Protein AF-A0A6M0ARD8-F1 (afdb_monomer_lite)

Sequence (332 aa):
MANLIFFLVYAFPGFVLSANLENARHELNWGNTLYTDNPQTVIAIFVGYILIVIGFYSKSAEKFGKTITIKSYSDNVVIVFAILLLLFSCLSIQIYGSQYGGVMVALAKSHLIRSTTVESGNLVFFKNFMFFSFFASYLLAALVFFSNLKKGKFILFSLFLLSVVASWISATLTAGRIPFVRYIIGFYLVYVLKTGKFSFTFTLTFVSSAALFLIHGKTLFFSLSALPDGYVAVVERFRQSLDSGSNESFSIIELVENFVFPVHSLDAAFNNHYPMRLFLDIYYGVLSLIPERLTNMEFPETLSFENTANIIGSNEFAIPPGILAFGIYSMS

Radius of gyration: 21.87 Å; chains: 1; bounding box: 50×48×61 Å

Secondary structure (DSSP, 8-state):
-HHHHHIIIIIHHHHHHHH-TTTS-EEETTTEEEPTT-HHHHHHHHHHHHHHHHHHT-HHHHHHHHH---PPPPHHHHHHHHHHHHHHHHHHHHHHHHTTTSHHHHHHTHHHHHTT-S---TTGGGGGGGGHHHHHHHHHHHHHHH----TTHHHHHHHHHHHHHHHHHHHHHTT-HHHHHHHHHHHHHHHHHHH----HHHHHHHHHHHHHHHHHHHHHHHHGGGGGG-HHHHHHHHHHHHHTTTTS---HHHHHHTT-HHHHHHHHHHHS-----TTHHHHHHHHTTS-HHHHT-PPPPPHHHHHHHHHHS--SS----HHHHHHHHHH-

Structure (mmCIF, N/CA/C/O backbone):
data_AF-A0A6M0ARD8-F1
#
_entry.id   AF-A0A6M0ARD8-F1
#
loop_
_atom_site.group_PDB
_atom_site.id
_atom_site.type_symbol
_atom_site.label_atom_id
_atom_site.label_alt_id
_atom_site.label_comp_id
_atom_site.label_asym_id
_atom_site.label_entity_id
_atom_site.label_seq_id
_atom_site.pdbx_PDB_ins_code
_atom_site.Cartn_x
_atom_site.Cartn_y
_atom_site.Cartn_z
_atom_site.occupancy
_atom_site.B_iso_or_equiv
_atom_site.auth_seq_id
_atom_site.auth_comp_id
_atom_site.auth_asym_id
_atom_site.auth_atom_id
_atom_site.pdbx_PDB_model_num
ATOM 1 N N . MET A 1 1 ? -19.601 -2.634 -3.309 1.00 58.31 1 MET A N 1
ATOM 2 C CA . MET A 1 1 ? -18.199 -2.154 -3.341 1.00 58.31 1 MET A CA 1
ATOM 3 C C . MET A 1 1 ? -17.335 -2.964 -4.306 1.00 58.31 1 MET A C 1
ATOM 5 O O . MET A 1 1 ? -16.685 -2.346 -5.133 1.00 58.31 1 MET A O 1
ATOM 9 N N . ALA A 1 2 ? -17.384 -4.305 -4.282 1.00 66.69 2 ALA A N 1
ATOM 10 C CA . ALA A 1 2 ? -16.636 -5.164 -5.215 1.00 66.69 2 ALA A CA 1
ATOM 11 C C . ALA A 1 2 ? -16.866 -4.826 -6.705 1.00 66.69 2 ALA A C 1
ATOM 13 O O . ALA A 1 2 ? -15.902 -4.628 -7.433 1.00 66.69 2 ALA A O 1
ATOM 14 N N . ASN A 1 3 ? -18.123 -4.646 -7.131 1.00 71.81 3 ASN A N 1
ATOM 15 C CA . ASN A 1 3 ? -18.455 -4.303 -8.525 1.00 71.81 3 ASN A CA 1
ATOM 16 C C . ASN A 1 3 ? -17.848 -2.960 -8.973 1.00 71.81 3 ASN A C 1
ATOM 18 O O . ASN A 1 3 ? -17.380 -2.840 -10.099 1.00 71.81 3 ASN A O 1
ATOM 22 N N . LEU A 1 4 ? -17.831 -1.961 -8.080 1.00 68.69 4 LEU A N 1
ATOM 23 C CA . LEU A 1 4 ? -17.249 -0.641 -8.348 1.00 68.69 4 LEU A CA 1
ATOM 24 C C . LEU A 1 4 ? -15.721 -0.728 -8.454 1.00 68.69 4 LEU A C 1
ATOM 26 O O . LEU A 1 4 ? -15.137 -0.138 -9.352 1.00 68.69 4 LEU A O 1
ATOM 30 N N . ILE A 1 5 ? -15.082 -1.495 -7.564 1.00 74.06 5 ILE A N 1
ATOM 31 C CA . ILE A 1 5 ? -13.633 -1.724 -7.607 1.00 74.06 5 ILE A CA 1
ATOM 32 C C . ILE A 1 5 ? -13.256 -2.436 -8.905 1.00 74.06 5 ILE A C 1
ATOM 34 O O . ILE A 1 5 ? -12.331 -2.002 -9.577 1.00 74.06 5 ILE A O 1
ATOM 38 N N . PHE A 1 6 ? -13.983 -3.485 -9.294 1.00 80.56 6 PHE A N 1
ATOM 39 C CA . PHE A 1 6 ? -13.699 -4.185 -10.544 1.00 80.56 6 PHE A CA 1
ATOM 40 C C . PHE A 1 6 ? -13.841 -3.265 -11.760 1.00 80.56 6 PHE A C 1
ATOM 42 O O . PHE A 1 6 ? -12.961 -3.244 -12.617 1.00 80.56 6 PHE A O 1
ATOM 49 N N . PHE A 1 7 ? -14.912 -2.467 -11.808 1.00 78.69 7 PHE A N 1
ATOM 50 C CA . PHE A 1 7 ? -15.103 -1.488 -12.874 1.00 78.69 7 PHE A CA 1
ATOM 51 C C . PHE A 1 7 ? -13.933 -0.499 -12.944 1.00 78.69 7 PHE A C 1
ATOM 53 O O . PHE A 1 7 ? -13.362 -0.315 -14.012 1.00 78.69 7 PHE A O 1
ATOM 60 N N . LEU A 1 8 ? -13.529 0.081 -11.811 1.00 74.19 8 LEU A N 1
ATOM 61 C CA . LEU A 1 8 ? -12.432 1.053 -11.752 1.00 74.19 8 LEU A CA 1
ATOM 62 C C . LEU A 1 8 ? -11.058 0.457 -12.089 1.00 74.19 8 LEU A C 1
ATOM 64 O O . LEU A 1 8 ? -10.189 1.187 -12.550 1.00 74.19 8 LEU A O 1
ATOM 68 N N . VAL A 1 9 ? -10.849 -0.837 -11.837 1.00 77.81 9 VAL A N 1
ATOM 69 C CA . VAL A 1 9 ? -9.551 -1.509 -12.022 1.00 77.81 9 VAL A CA 1
ATOM 70 C C . VAL A 1 9 ? -9.396 -2.113 -13.419 1.00 77.81 9 VAL A C 1
ATOM 72 O O . VAL A 1 9 ? -8.282 -2.154 -13.926 1.00 77.81 9 VAL A O 1
ATOM 75 N N . TYR A 1 10 ? -10.481 -2.582 -14.041 1.00 79.38 10 TYR A N 1
ATOM 76 C CA . TYR A 1 10 ? -10.416 -3.282 -15.331 1.00 79.38 10 TYR A CA 1
ATOM 77 C C . TYR A 1 10 ? -11.192 -2.566 -16.436 1.00 79.38 10 TYR A C 1
ATOM 79 O O . TYR A 1 10 ? -10.625 -2.230 -17.470 1.00 79.38 10 TYR A O 1
ATOM 87 N N . ALA A 1 11 ? -12.485 -2.307 -16.225 1.00 78.81 11 ALA A N 1
ATOM 88 C CA . ALA A 1 11 ? -13.354 -1.802 -17.288 1.00 78.81 11 ALA A CA 1
ATOM 89 C C . ALA A 1 11 ? -13.076 -0.333 -17.643 1.00 78.81 11 ALA A C 1
ATOM 91 O O . ALA A 1 11 ? -13.030 0.016 -18.817 1.00 78.81 11 ALA A O 1
ATOM 92 N N . PHE A 1 12 ? -12.873 0.526 -16.642 1.00 78.19 12 PHE A N 1
ATOM 93 C CA . PHE A 1 12 ? -12.616 1.949 -16.850 1.00 78.19 12 PHE A CA 1
ATOM 94 C C . PHE A 1 12 ? -11.248 2.210 -17.503 1.00 78.19 12 PHE A C 1
ATOM 96 O O . PHE A 1 12 ? -11.231 2.907 -18.516 1.00 78.19 12 PHE A O 1
ATOM 103 N N . PRO A 1 13 ? -10.126 1.620 -17.034 1.00 74.75 13 PRO A N 1
ATOM 104 C CA . PRO A 1 13 ? -8.844 1.763 -17.720 1.00 74.75 13 PRO A CA 1
ATOM 105 C C . PRO A 1 13 ? -8.887 1.193 -19.140 1.00 74.75 13 PRO A C 1
ATOM 107 O O . PRO A 1 13 ? -8.431 1.860 -20.060 1.00 74.75 13 PRO A O 1
ATOM 110 N N . GLY A 1 14 ? -9.507 0.021 -19.344 1.00 71.62 14 GLY A N 1
ATOM 111 C CA . GLY A 1 14 ? -9.672 -0.563 -20.680 1.00 71.62 14 GLY A CA 1
ATOM 112 C C . GLY A 1 14 ? -10.464 0.338 -21.633 1.00 71.62 14 GLY A C 1
ATOM 113 O O . GLY A 1 14 ? -10.050 0.547 -22.768 1.00 71.62 14 GLY A O 1
ATOM 114 N N . PHE A 1 15 ? -11.556 0.950 -21.157 1.00 74.31 15 PHE A N 1
ATOM 115 C CA . PHE A 1 15 ? -12.327 1.909 -21.950 1.00 74.31 15 PHE A CA 1
ATOM 116 C C . PHE A 1 15 ? -11.497 3.141 -22.330 1.00 74.31 15 PHE A C 1
ATOM 118 O O . PHE A 1 15 ? -11.476 3.518 -23.498 1.00 74.31 15 PHE A O 1
ATOM 125 N N . VAL A 1 16 ? -10.789 3.750 -21.372 1.00 70.44 16 VAL A N 1
ATOM 126 C CA . VAL A 1 16 ? -9.972 4.950 -21.626 1.00 70.44 16 VAL A CA 1
ATOM 127 C C . VAL A 1 16 ? -8.836 4.665 -22.610 1.00 70.44 16 VAL A C 1
ATOM 129 O O . VAL A 1 16 ? -8.586 5.488 -23.487 1.00 70.44 16 VAL A O 1
ATOM 132 N N . LEU A 1 17 ? -8.203 3.494 -22.505 1.00 65.31 17 LEU A N 1
ATOM 133 C CA . LEU A 1 17 ? -7.173 3.037 -23.438 1.00 65.31 17 LEU A CA 1
ATOM 134 C C . LEU A 1 17 ? -7.726 2.871 -24.861 1.00 65.31 17 LEU A C 1
ATOM 136 O O . LEU A 1 17 ? -7.158 3.416 -25.801 1.00 65.31 17 LEU A O 1
ATOM 140 N N . SER A 1 18 ? -8.878 2.208 -25.010 1.00 66.31 18 SER A N 1
ATOM 141 C CA . SER A 1 18 ? -9.520 1.997 -26.320 1.00 66.31 18 SER A CA 1
ATOM 142 C C . SER A 1 18 ? -10.089 3.279 -26.949 1.00 66.31 18 SER A C 1
ATOM 144 O O . SER A 1 18 ? -10.158 3.409 -28.169 1.00 66.31 18 SER A O 1
ATOM 146 N N . ALA A 1 19 ? -10.505 4.249 -26.126 1.00 64.44 19 ALA A N 1
ATOM 147 C CA . ALA A 1 19 ? -11.068 5.516 -26.590 1.00 64.44 19 ALA A CA 1
ATOM 148 C C . ALA A 1 19 ? -9.994 6.489 -27.107 1.00 64.44 19 ALA A C 1
ATOM 150 O O . ALA A 1 19 ? -10.320 7.420 -27.846 1.00 64.44 19 ALA A O 1
ATOM 151 N N . ASN A 1 20 ? -8.728 6.285 -26.735 1.00 60.53 20 ASN A N 1
ATOM 152 C CA . ASN A 1 20 ? -7.609 7.104 -27.177 1.00 60.53 20 ASN A CA 1
ATOM 153 C C . ASN A 1 20 ? -6.803 6.376 -28.268 1.00 60.53 20 ASN A C 1
ATOM 155 O O . ASN A 1 20 ? -5.765 5.777 -28.002 1.00 60.53 20 ASN A O 1
ATOM 159 N N . LEU A 1 21 ? -7.290 6.442 -29.512 1.00 48.44 21 LEU A N 1
ATOM 160 C CA . LEU A 1 21 ? -6.699 5.782 -30.689 1.00 48.44 21 LEU A CA 1
ATOM 161 C C . LEU A 1 21 ? -5.232 6.172 -30.972 1.00 48.44 21 LEU A C 1
ATOM 163 O O . LEU A 1 21 ? -4.516 5.391 -31.595 1.00 48.44 21 LEU A O 1
ATOM 167 N N . GLU A 1 22 ? -4.767 7.342 -30.515 1.00 47.41 22 GLU A N 1
ATOM 168 C CA . GLU A 1 22 ? -3.364 7.771 -30.654 1.00 47.41 22 GLU A CA 1
ATOM 169 C C . GLU A 1 22 ? -2.458 7.221 -29.531 1.00 47.41 22 GLU A C 1
ATOM 171 O O . GLU A 1 22 ? -1.292 6.928 -29.796 1.00 47.41 22 GLU A O 1
ATOM 176 N N . ASN A 1 23 ? -3.000 6.963 -28.328 1.00 44.66 23 ASN A N 1
ATOM 177 C CA . ASN A 1 23 ? -2.268 6.406 -27.172 1.00 44.66 23 ASN A CA 1
ATOM 178 C C . ASN A 1 23 ? -2.533 4.913 -26.906 1.00 44.66 23 ASN A C 1
ATOM 180 O O . ASN A 1 23 ? -1.968 4.353 -25.970 1.00 44.66 23 ASN A O 1
ATOM 184 N N . ALA A 1 24 ? -3.323 4.225 -27.741 1.00 39.91 24 ALA A N 1
ATOM 185 C CA . ALA A 1 24 ? -3.416 2.757 -27.729 1.00 39.91 24 ALA A CA 1
ATOM 186 C C . ALA A 1 24 ? -2.036 2.083 -27.923 1.00 39.91 24 ALA A C 1
ATOM 188 O O . ALA A 1 24 ? -1.853 0.904 -27.618 1.00 39.91 24 ALA A O 1
ATOM 189 N N . ARG A 1 25 ? -1.051 2.860 -28.400 1.00 42.72 25 ARG A N 1
ATOM 190 C CA . ARG A 1 25 ? 0.383 2.570 -28.387 1.00 42.72 25 ARG A CA 1
ATOM 191 C C . ARG A 1 25 ? 1.003 3.061 -27.080 1.00 42.72 25 ARG A C 1
ATOM 193 O O . ARG A 1 25 ? 1.532 4.166 -27.013 1.00 42.72 25 ARG A O 1
ATOM 200 N N . HIS A 1 26 ? 0.996 2.224 -26.052 1.00 48.12 26 HIS A N 1
ATOM 201 C CA . HIS A 1 26 ? 1.914 2.437 -24.941 1.00 48.12 26 HIS A CA 1
ATOM 202 C C . HIS A 1 26 ? 3.263 1.821 -25.300 1.00 48.12 26 HIS A C 1
ATOM 204 O O . HIS A 1 26 ? 3.432 0.607 -25.211 1.00 48.12 26 HIS A O 1
ATOM 210 N N . GLU A 1 27 ? 4.219 2.660 -25.704 1.00 39.75 27 GLU A N 1
ATOM 211 C CA . GLU A 1 27 ? 5.628 2.338 -25.494 1.00 39.75 27 GLU A CA 1
ATOM 212 C C . GLU A 1 27 ? 5.862 2.386 -23.986 1.00 39.75 27 GLU A C 1
ATOM 214 O O . GLU A 1 27 ? 6.040 3.442 -23.377 1.00 39.75 27 GLU A O 1
ATOM 219 N N . LEU A 1 28 ? 5.804 1.220 -23.353 1.00 49.81 28 LEU A N 1
ATOM 220 C CA . LEU A 1 28 ? 6.418 1.077 -22.044 1.00 49.81 28 LEU A CA 1
ATOM 221 C C . LEU A 1 28 ? 7.921 1.327 -22.228 1.00 49.81 28 LEU A C 1
ATOM 223 O O . LEU A 1 28 ? 8.470 1.023 -23.292 1.00 49.81 28 LEU A O 1
ATOM 227 N N . ASN A 1 29 ? 8.584 1.910 -21.219 1.00 41.34 29 ASN A N 1
ATOM 228 C CA . ASN A 1 29 ? 10.043 2.075 -21.234 1.00 41.34 29 ASN A CA 1
ATOM 229 C C . ASN A 1 29 ? 10.689 0.799 -21.807 1.00 41.34 29 ASN A C 1
ATOM 231 O O . ASN A 1 29 ? 10.376 -0.288 -21.329 1.00 41.34 29 ASN A O 1
ATOM 235 N N . TRP A 1 30 ? 11.545 0.962 -22.824 1.00 44.66 30 TRP A N 1
ATOM 236 C CA . TRP A 1 30 ? 12.192 -0.100 -23.620 1.00 44.66 30 TRP A CA 1
ATOM 237 C C . TRP A 1 30 ? 11.416 -0.718 -24.803 1.00 44.66 30 TRP A C 1
ATOM 239 O O . TRP A 1 30 ? 11.785 -1.791 -25.269 1.00 44.66 30 TRP A O 1
ATOM 249 N N . GLY A 1 31 ? 10.434 -0.025 -25.387 1.00 39.84 31 GLY A N 1
ATOM 250 C CA . GLY A 1 31 ? 9.997 -0.302 -26.771 1.00 39.84 31 GLY A CA 1
ATOM 251 C C . GLY A 1 31 ? 9.055 -1.498 -26.959 1.00 39.84 31 GLY A C 1
ATOM 252 O O . GLY A 1 31 ? 8.798 -1.897 -28.095 1.00 39.84 31 GLY A O 1
ATOM 253 N N . ASN A 1 32 ? 8.499 -2.047 -25.876 1.00 43.81 32 ASN A N 1
ATOM 254 C CA . ASN A 1 32 ? 7.414 -3.024 -25.959 1.00 43.81 32 ASN A CA 1
ATOM 255 C C . ASN A 1 32 ? 6.073 -2.301 -26.135 1.00 43.81 32 ASN A C 1
ATOM 257 O O . ASN A 1 32 ? 5.713 -1.442 -25.329 1.00 43.81 32 ASN A O 1
ATOM 261 N N . THR A 1 33 ? 5.336 -2.672 -27.185 1.00 48.66 33 THR A N 1
ATOM 262 C CA . THR A 1 33 ? 3.981 -2.179 -27.465 1.00 48.66 33 THR A CA 1
ATOM 263 C C . THR A 1 33 ? 2.966 -3.249 -27.069 1.00 48.66 33 THR A C 1
ATOM 265 O O . THR A 1 33 ? 2.982 -4.354 -27.607 1.00 48.66 33 THR A O 1
ATOM 268 N N . LEU A 1 34 ? 2.095 -2.946 -26.102 1.00 53.47 34 LEU A N 1
ATOM 269 C CA . LEU A 1 34 ? 1.004 -3.841 -25.693 1.00 53.47 34 LEU A CA 1
ATOM 270 C C . LEU A 1 34 ? -0.322 -3.335 -26.257 1.00 53.47 34 LEU A C 1
ATOM 272 O O . LEU A 1 34 ? -0.713 -2.195 -26.004 1.00 53.47 34 LEU A O 1
ATOM 276 N N . TYR A 1 35 ? -1.019 -4.196 -26.998 1.00 52.12 35 TYR A N 1
ATOM 277 C CA . TYR A 1 35 ? -2.295 -3.873 -27.627 1.00 52.12 35 TYR A CA 1
ATOM 278 C C . TYR A 1 35 ? -3.440 -4.178 -26.662 1.00 52.12 35 TYR A C 1
ATOM 280 O O . TYR A 1 35 ? -3.697 -5.321 -26.305 1.00 52.12 35 TYR A O 1
ATOM 288 N N . THR A 1 36 ? -4.172 -3.146 -26.254 1.00 58.44 36 THR A N 1
ATOM 289 C CA . THR A 1 36 ? -5.315 -3.293 -25.333 1.00 58.44 36 THR A CA 1
ATOM 290 C C . THR A 1 36 ? -6.608 -3.732 -26.036 1.00 58.44 36 THR A C 1
ATOM 292 O O . THR A 1 36 ? -7.597 -4.034 -25.369 1.00 58.44 36 THR A O 1
ATOM 295 N N . ASP A 1 37 ? -6.571 -3.869 -27.366 1.00 62.47 37 ASP A N 1
ATOM 296 C CA . ASP A 1 37 ? -7.712 -4.217 -28.223 1.00 62.47 37 ASP A CA 1
ATOM 297 C C . ASP A 1 37 ? -7.878 -5.729 -28.468 1.00 62.47 37 ASP A C 1
ATOM 299 O O . ASP A 1 37 ? -8.696 -6.143 -29.293 1.00 62.47 37 ASP A O 1
ATOM 303 N N . ASN A 1 38 ? -7.118 -6.584 -27.775 1.00 74.50 38 ASN A N 1
ATOM 304 C CA . ASN A 1 38 ? -7.254 -8.031 -27.917 1.00 74.50 38 ASN A CA 1
ATOM 305 C C . ASN A 1 38 ? -8.670 -8.489 -27.492 1.00 74.50 38 ASN A C 1
ATOM 307 O O . ASN A 1 38 ? -9.057 -8.301 -26.330 1.00 74.50 38 ASN A O 1
ATOM 311 N N . PRO A 1 39 ? -9.448 -9.143 -28.382 1.00 80.75 39 PRO A N 1
ATOM 312 C CA . PRO A 1 39 ? -10.785 -9.630 -28.052 1.00 80.75 39 PRO A CA 1
ATOM 313 C C . PRO A 1 39 ? -10.809 -10.556 -26.831 1.00 80.75 39 PRO A C 1
ATOM 315 O O . PRO A 1 39 ? -11.774 -10.533 -26.067 1.00 80.75 39 PRO A O 1
ATOM 318 N N . GLN A 1 40 ? -9.748 -11.341 -26.610 1.00 84.94 40 GLN A N 1
ATOM 319 C CA . GLN A 1 40 ? -9.641 -12.236 -25.453 1.00 84.94 40 GLN A CA 1
ATOM 320 C C . GLN A 1 40 ? -9.602 -11.448 -24.138 1.00 84.94 40 GLN A C 1
ATOM 322 O O . GLN A 1 40 ? -10.333 -11.777 -23.202 1.00 84.94 40 GLN A O 1
ATOM 327 N N . THR A 1 41 ? -8.832 -10.360 -24.098 1.00 83.75 41 THR A N 1
ATOM 328 C CA . THR A 1 41 ? -8.721 -9.450 -22.950 1.00 83.75 41 THR A CA 1
ATOM 329 C C . THR A 1 41 ? -10.072 -8.805 -22.629 1.00 83.75 41 THR A C 1
ATOM 331 O O . THR A 1 41 ? -10.518 -8.837 -21.479 1.00 83.75 41 THR A O 1
ATOM 334 N N . VAL A 1 42 ? -10.786 -8.299 -23.641 1.00 82.69 42 VAL A N 1
ATOM 335 C CA . VAL A 1 42 ? -12.119 -7.687 -23.466 1.00 82.69 42 VAL A CA 1
ATOM 336 C C . VAL A 1 42 ? -13.143 -8.704 -22.954 1.00 82.69 42 VAL A C 1
ATOM 338 O O . VAL A 1 42 ? -13.867 -8.431 -21.989 1.00 82.69 42 VAL A O 1
ATOM 341 N N . ILE A 1 43 ? -13.184 -9.896 -23.558 1.00 87.56 43 ILE A N 1
ATOM 342 C CA . ILE A 1 43 ? -14.085 -10.979 -23.141 1.00 87.56 43 ILE A CA 1
ATOM 343 C C . ILE A 1 43 ? -13.780 -11.397 -21.700 1.00 87.56 43 ILE A C 1
ATOM 345 O O . ILE A 1 43 ? -14.707 -11.548 -20.904 1.00 87.56 43 ILE A O 1
ATOM 349 N N . ALA A 1 44 ? -12.507 -11.534 -21.330 1.00 88.44 44 ALA A N 1
ATOM 350 C CA . ALA A 1 44 ? -12.107 -11.909 -19.979 1.00 88.44 44 ALA A CA 1
ATOM 351 C C . ALA A 1 44 ? -12.515 -10.862 -18.931 1.00 88.44 44 ALA A C 1
ATOM 353 O O . ALA A 1 44 ? -13.015 -11.233 -17.866 1.00 88.44 44 ALA A O 1
ATOM 354 N N . ILE A 1 45 ? -12.383 -9.564 -19.232 1.00 87.81 45 ILE A N 1
ATOM 355 C CA . ILE A 1 45 ? -12.871 -8.487 -18.352 1.00 87.81 45 ILE A CA 1
ATOM 356 C C . ILE A 1 45 ? -14.394 -8.579 -18.187 1.00 87.81 45 ILE A C 1
ATOM 358 O O . ILE A 1 45 ? -14.902 -8.507 -17.064 1.00 87.81 45 ILE A O 1
ATOM 362 N N . PHE A 1 46 ? -15.130 -8.776 -19.282 1.00 86.75 46 PHE A N 1
ATOM 363 C CA . PHE A 1 46 ? -16.591 -8.862 -19.255 1.00 86.75 46 PHE A CA 1
ATOM 364 C C . PHE A 1 46 ? -17.095 -10.095 -18.489 1.00 86.75 46 PHE A C 1
ATOM 366 O O . PHE A 1 46 ? -17.925 -9.978 -17.584 1.00 86.75 46 PHE A O 1
ATOM 373 N N . VAL A 1 47 ? -16.559 -11.277 -18.799 1.00 89.56 47 VAL A N 1
ATOM 374 C CA . VAL A 1 47 ? -16.891 -12.529 -18.105 1.00 89.56 47 VAL A CA 1
ATOM 375 C C . VAL A 1 47 ? -16.489 -12.440 -16.633 1.00 89.56 47 VAL A C 1
ATOM 377 O O . VAL A 1 47 ? -17.282 -12.798 -15.762 1.00 89.56 47 VAL A O 1
ATOM 380 N N . GLY A 1 48 ? -15.309 -11.893 -16.333 1.00 87.94 48 GLY A N 1
ATOM 381 C CA . GLY A 1 48 ? -14.841 -11.660 -14.968 1.00 87.94 48 GLY A CA 1
ATOM 382 C C . GLY A 1 48 ? -15.797 -10.782 -14.158 1.00 87.94 48 GLY A C 1
ATOM 383 O O . GLY A 1 48 ? -16.116 -11.112 -13.013 1.00 87.94 48 GLY A O 1
ATOM 384 N N . TYR A 1 49 ? -16.325 -9.713 -14.761 1.00 86.81 49 TYR A N 1
ATOM 385 C CA . TYR A 1 49 ? -17.341 -8.872 -14.127 1.00 86.81 49 TYR A CA 1
ATOM 386 C C . TYR A 1 49 ? -18.608 -9.664 -13.793 1.00 86.81 49 TYR A C 1
ATOM 388 O O . TYR A 1 49 ? -19.082 -9.618 -12.655 1.00 86.81 49 TYR A O 1
ATOM 396 N N . ILE A 1 50 ? -19.137 -10.421 -14.760 1.00 87.88 50 ILE A N 1
ATOM 397 C CA . ILE A 1 50 ? -20.338 -11.243 -14.564 1.00 87.88 50 ILE A CA 1
ATOM 398 C C . ILE A 1 50 ? -20.117 -12.259 -13.441 1.00 87.88 50 ILE A C 1
ATOM 400 O O . ILE A 1 50 ? -20.967 -12.382 -12.559 1.00 87.88 50 ILE A O 1
ATOM 404 N N . LEU A 1 51 ? -18.971 -12.942 -13.422 1.00 88.62 51 LEU A N 1
ATOM 405 C CA . LEU A 1 51 ? -18.634 -13.908 -12.375 1.00 88.62 51 LEU A CA 1
ATOM 406 C C . LEU A 1 51 ? -18.573 -13.259 -10.988 1.00 88.62 51 LEU A C 1
ATOM 408 O O . LEU A 1 51 ? -19.077 -13.839 -10.027 1.00 88.62 51 LEU A O 1
ATOM 412 N N . ILE A 1 52 ? -18.024 -12.046 -10.870 1.00 86.31 52 ILE A N 1
ATOM 413 C CA . ILE A 1 52 ? -18.004 -11.302 -9.601 1.00 86.31 52 ILE A CA 1
ATOM 414 C C . ILE A 1 52 ? -19.416 -10.932 -9.158 1.00 86.31 52 ILE A C 1
ATOM 416 O O . ILE A 1 52 ? -19.745 -11.103 -7.984 1.00 86.31 52 ILE A O 1
ATOM 420 N N . VAL A 1 53 ? -20.262 -10.459 -10.076 1.00 85.44 53 VAL A N 1
ATOM 421 C CA . VAL A 1 53 ? -21.655 -10.113 -9.769 1.00 85.44 53 VAL A CA 1
ATOM 422 C C . VAL A 1 53 ? -22.421 -11.356 -9.313 1.00 85.44 53 VAL A C 1
ATOM 424 O O . VAL A 1 53 ? -23.026 -11.341 -8.240 1.00 85.44 53 VAL A O 1
ATOM 427 N N . ILE A 1 54 ? -22.346 -12.453 -10.071 1.00 88.50 54 ILE A N 1
ATOM 428 C CA . ILE A 1 54 ? -22.994 -13.725 -9.722 1.00 88.50 54 ILE A CA 1
ATOM 429 C C . ILE A 1 54 ? -22.474 -14.238 -8.377 1.00 88.50 54 ILE A C 1
ATOM 431 O O . ILE A 1 54 ? -23.268 -14.616 -7.516 1.00 88.50 54 ILE A O 1
ATOM 435 N N . GLY A 1 55 ? -21.157 -14.219 -8.167 1.00 86.25 55 GLY A N 1
ATOM 436 C CA . GLY A 1 55 ? -20.526 -14.652 -6.924 1.00 86.25 55 GLY A CA 1
ATOM 437 C C . GLY A 1 55 ? -20.991 -13.832 -5.722 1.00 86.25 55 GLY A C 1
ATOM 438 O O . GLY A 1 55 ? -21.383 -14.410 -4.707 1.00 86.25 55 GLY A O 1
ATOM 439 N N . PHE A 1 56 ? -21.025 -12.503 -5.854 1.00 83.62 56 PHE A N 1
ATOM 440 C CA . PHE A 1 56 ? -21.441 -11.585 -4.791 1.00 83.62 56 PHE A CA 1
ATOM 441 C C . PHE A 1 56 ? -22.912 -11.766 -4.395 1.00 83.62 56 PHE A C 1
ATOM 443 O O . PHE A 1 56 ? -23.232 -11.723 -3.208 1.00 83.62 56 PHE A O 1
ATOM 450 N N . TYR A 1 57 ? -23.797 -12.010 -5.365 1.00 86.44 57 TYR A N 1
ATOM 451 C CA . TYR A 1 57 ? -25.223 -12.261 -5.117 1.00 86.44 57 TYR A CA 1
ATOM 452 C C . TYR A 1 57 ? -25.564 -13.745 -4.907 1.00 86.44 57 TYR A C 1
ATOM 454 O O . TYR A 1 57 ? -26.735 -14.102 -4.764 1.00 86.44 57 TYR A O 1
ATOM 462 N N . SER A 1 58 ? -24.568 -14.633 -4.872 1.00 91.69 58 SER A N 1
ATOM 463 C CA . SER A 1 58 ? -24.809 -16.057 -4.658 1.00 91.69 58 SER A CA 1
ATOM 464 C C . SER A 1 58 ? -25.264 -16.337 -3.220 1.00 91.69 58 SER A C 1
ATOM 466 O O . SER A 1 58 ? -24.706 -15.824 -2.247 1.00 91.69 58 SER A O 1
ATOM 468 N N . LYS A 1 59 ? -26.235 -17.248 -3.062 1.00 89.56 59 LYS A N 1
ATOM 469 C CA . LYS A 1 59 ? -26.694 -17.710 -1.735 1.00 89.56 59 LYS A CA 1
ATOM 470 C C . LYS A 1 59 ? -25.559 -18.318 -0.901 1.00 89.56 59 LYS A C 1
ATOM 472 O O . LYS A 1 59 ? -25.599 -18.270 0.325 1.00 89.56 59 LYS A O 1
ATOM 477 N N . SER A 1 60 ? -24.551 -18.895 -1.564 1.00 88.44 60 SER A N 1
ATOM 478 C CA . SER A 1 60 ? -23.357 -19.438 -0.911 1.00 88.44 60 SER A CA 1
ATOM 479 C C . SER A 1 60 ? -22.524 -18.332 -0.259 1.00 88.44 60 SER A C 1
ATOM 481 O O . SER A 1 60 ? -22.224 -18.423 0.932 1.00 88.44 60 SER A O 1
ATOM 483 N N . ALA A 1 61 ? -22.229 -17.254 -0.995 1.00 83.56 61 ALA A N 1
ATOM 484 C CA . ALA A 1 61 ? -21.498 -16.106 -0.462 1.00 83.56 61 ALA A CA 1
ATOM 485 C C . ALA A 1 61 ? -22.260 -15.434 0.688 1.00 83.56 61 ALA A C 1
ATOM 487 O O . ALA A 1 61 ? -21.660 -15.105 1.711 1.00 83.56 61 ALA A O 1
ATOM 488 N N . GLU A 1 62 ? -23.585 -15.308 0.576 1.00 84.00 62 GLU A N 1
ATOM 489 C CA . GLU A 1 62 ? -24.423 -14.782 1.657 1.00 84.00 62 GLU A CA 1
ATOM 490 C C . GLU A 1 62 ? -24.354 -15.667 2.916 1.00 84.00 62 GLU A C 1
ATOM 492 O O . GLU A 1 62 ? -24.165 -15.167 4.029 1.00 84.00 62 GLU A O 1
ATOM 497 N N . LYS A 1 63 ? -24.462 -16.993 2.757 1.00 87.19 63 LYS A N 1
ATOM 498 C CA . LYS A 1 63 ? -24.364 -17.957 3.865 1.00 87.19 63 LYS A CA 1
ATOM 499 C C . LYS A 1 63 ? -22.984 -17.923 4.528 1.00 87.19 63 LYS A C 1
ATOM 501 O O . LYS A 1 63 ? -22.893 -17.943 5.757 1.00 87.19 63 LYS A O 1
ATOM 506 N N . PHE A 1 64 ? -21.921 -17.841 3.732 1.00 85.06 64 PHE A N 1
ATOM 507 C CA . PHE A 1 64 ? -20.556 -17.730 4.238 1.00 85.06 64 PHE A CA 1
ATOM 508 C C . PHE A 1 64 ? -20.346 -16.407 4.984 1.00 85.06 64 PHE A C 1
ATOM 510 O O . PHE A 1 64 ? -19.865 -16.408 6.115 1.00 85.06 64 PHE A O 1
ATOM 517 N N . GLY A 1 65 ? -20.816 -15.292 4.418 1.00 79.44 65 GLY A N 1
ATOM 518 C CA . GLY A 1 65 ? -20.763 -13.976 5.056 1.00 79.44 65 GLY A CA 1
ATOM 519 C C . GLY A 1 65 ? -21.474 -13.937 6.411 1.00 79.44 65 GLY A C 1
ATOM 520 O O . GLY A 1 65 ? -20.936 -13.383 7.364 1.00 79.44 65 GLY A O 1
ATOM 521 N N . LYS A 1 66 ? -22.630 -14.604 6.540 1.00 81.56 66 LYS A N 1
ATOM 522 C CA . LYS A 1 66 ? -23.357 -14.738 7.821 1.00 81.56 66 LYS A CA 1
ATOM 523 C C . LYS A 1 66 ? -22.616 -15.576 8.869 1.00 81.56 66 LYS A C 1
ATOM 525 O O . LYS A 1 66 ? -22.907 -15.451 10.054 1.00 81.56 66 LYS A O 1
ATOM 530 N N . THR A 1 67 ? -21.678 -16.422 8.447 1.00 84.44 67 THR A N 1
ATOM 531 C CA . THR A 1 67 ? -20.872 -17.257 9.352 1.00 84.44 67 THR A CA 1
ATOM 532 C C . THR A 1 67 ? -19.723 -16.458 9.982 1.00 84.44 67 THR A C 1
ATOM 534 O O . THR A 1 67 ? -19.274 -16.775 11.083 1.00 84.44 67 THR A O 1
ATOM 537 N N . ILE A 1 68 ? -19.263 -15.387 9.325 1.00 78.75 68 ILE A N 1
ATOM 538 C CA . ILE A 1 68 ? -18.193 -14.523 9.834 1.00 78.75 68 ILE A CA 1
ATOM 539 C C . ILE A 1 68 ? -18.776 -13.566 10.880 1.00 78.75 68 ILE A C 1
ATOM 541 O O . ILE A 1 68 ? -19.272 -12.484 10.570 1.00 78.75 68 ILE A O 1
ATOM 545 N N . THR A 1 69 ? -18.700 -13.949 12.152 1.00 77.62 69 THR A N 1
ATOM 546 C CA . THR A 1 69 ? -19.074 -13.061 13.259 1.00 77.62 69 THR A CA 1
ATOM 547 C C . THR A 1 69 ? -17.891 -12.184 13.659 1.00 77.62 69 THR A C 1
ATOM 549 O O . THR A 1 69 ? -16.914 -12.676 14.228 1.00 77.62 69 THR A O 1
ATOM 552 N N . ILE A 1 70 ? -17.983 -10.875 13.418 1.00 76.25 70 ILE A N 1
ATOM 553 C CA . ILE A 1 70 ? -17.024 -9.904 13.958 1.00 76.25 70 ILE A CA 1
ATOM 554 C C . ILE A 1 70 ? -17.370 -9.685 15.433 1.00 76.25 70 ILE A C 1
ATOM 556 O O . ILE A 1 70 ? -18.345 -9.009 15.762 1.00 76.25 70 ILE A O 1
ATOM 560 N N . LYS A 1 71 ? -16.586 -10.279 16.337 1.00 77.12 71 LYS A N 1
ATOM 561 C CA . LYS A 1 71 ? -16.728 -10.027 17.776 1.00 77.12 71 LYS A CA 1
ATOM 562 C C . LYS A 1 71 ? -16.169 -8.646 18.108 1.00 77.12 71 LYS A C 1
ATOM 564 O O . LYS A 1 71 ? -15.059 -8.303 17.708 1.00 77.12 71 LYS A O 1
ATOM 569 N N . SER A 1 72 ? -16.937 -7.861 18.857 1.00 79.44 72 SER A N 1
ATOM 570 C CA . SER A 1 72 ? -16.443 -6.611 19.429 1.00 79.44 72 SER A CA 1
ATOM 571 C C . SER A 1 72 ? -15.548 -6.929 20.624 1.00 79.44 72 SER A C 1
ATOM 573 O O . SER A 1 72 ? -15.932 -7.687 21.514 1.00 79.44 72 SER A O 1
ATOM 575 N N . TYR A 1 73 ? -14.348 -6.357 20.623 1.00 85.44 73 TYR A N 1
ATOM 576 C CA . TYR A 1 73 ? -13.430 -6.387 21.756 1.00 85.44 73 TYR A CA 1
ATOM 577 C C . TYR A 1 73 ? -13.524 -5.080 22.540 1.00 85.44 73 TYR A C 1
ATOM 579 O O . TYR A 1 73 ? -13.949 -4.057 22.003 1.00 85.44 73 TYR A O 1
ATOM 587 N N . SER A 1 74 ? -13.125 -5.117 23.812 1.00 88.88 74 SER A N 1
ATOM 588 C CA . SER A 1 74 ? -13.089 -3.920 24.650 1.00 88.88 74 SER A CA 1
ATOM 589 C C . SER A 1 74 ? -12.018 -2.938 24.172 1.00 88.88 74 SER A C 1
ATOM 591 O O . SER A 1 74 ? -10.954 -3.343 23.698 1.00 88.88 74 SER A O 1
ATOM 593 N N . ASP A 1 75 ? -12.273 -1.641 24.360 1.00 89.19 75 ASP A N 1
ATOM 594 C CA . ASP A 1 75 ? -11.356 -0.575 23.941 1.00 89.19 75 ASP A CA 1
ATOM 595 C C . ASP A 1 75 ? -9.937 -0.769 24.505 1.00 89.19 75 ASP A C 1
ATOM 597 O O . ASP A 1 75 ? -8.960 -0.532 23.803 1.00 89.19 75 ASP A O 1
ATOM 601 N N . ASN A 1 76 ? -9.801 -1.281 25.734 1.00 90.31 76 ASN A N 1
ATOM 602 C CA . ASN A 1 76 ? -8.500 -1.559 26.354 1.00 90.31 76 ASN A CA 1
ATOM 603 C C . ASN A 1 76 ? -7.676 -2.588 25.569 1.00 90.31 76 ASN A C 1
ATOM 605 O O . ASN A 1 76 ? -6.473 -2.405 25.397 1.00 90.31 76 ASN A O 1
ATOM 609 N N . VAL A 1 77 ? -8.312 -3.655 25.075 1.00 92.75 77 VAL A N 1
ATOM 610 C CA . VAL A 1 77 ? -7.631 -4.673 24.260 1.00 92.75 77 VAL A CA 1
ATOM 611 C C . VAL A 1 77 ? -7.172 -4.056 22.942 1.00 92.75 77 VAL A C 1
ATOM 613 O O . VAL A 1 77 ? -6.037 -4.279 22.524 1.00 92.75 77 VAL A O 1
ATOM 616 N N . VAL A 1 78 ? -8.016 -3.224 22.324 1.00 92.69 78 VAL A N 1
ATOM 617 C CA . VAL A 1 78 ? -7.678 -2.512 21.083 1.00 92.69 78 VAL A CA 1
ATOM 618 C C . VAL A 1 78 ? -6.515 -1.539 21.299 1.00 92.69 78 VAL A C 1
ATOM 620 O O . VAL A 1 78 ? -5.610 -1.490 20.469 1.00 92.69 78 VAL A O 1
ATOM 623 N N . ILE A 1 79 ? -6.495 -0.809 22.421 1.00 93.88 79 ILE A N 1
ATOM 624 C CA . ILE A 1 79 ? -5.402 0.103 22.791 1.00 93.88 79 ILE A CA 1
ATOM 625 C C . ILE A 1 79 ? -4.086 -0.664 22.932 1.00 93.88 79 ILE A C 1
ATOM 627 O O . ILE A 1 79 ? -3.095 -0.291 22.306 1.00 93.88 79 ILE A O 1
ATOM 631 N N . VAL A 1 80 ? -4.069 -1.742 23.724 1.00 95.50 80 VAL A N 1
ATOM 632 C CA . VAL A 1 80 ? -2.860 -2.556 23.934 1.00 95.50 80 VAL A CA 1
ATOM 633 C C . VAL A 1 80 ? -2.364 -3.125 22.608 1.00 95.50 80 VAL A C 1
ATOM 635 O O . VAL A 1 80 ? -1.178 -3.024 22.300 1.00 95.50 80 VAL A O 1
ATOM 638 N N . PHE A 1 81 ? -3.268 -3.655 21.786 1.00 96.44 81 PHE A N 1
ATOM 639 C CA . PHE A 1 81 ? -2.919 -4.194 20.478 1.00 96.44 81 PHE A CA 1
ATOM 640 C C . PHE A 1 81 ? -2.341 -3.124 19.539 1.00 96.44 81 PHE A C 1
ATOM 642 O O . PHE A 1 81 ? -1.306 -3.352 18.915 1.00 96.44 81 PHE A O 1
ATOM 649 N N . ALA A 1 82 ? -2.940 -1.931 19.482 1.00 96.50 82 ALA A N 1
ATOM 650 C CA . ALA A 1 82 ? -2.430 -0.828 18.671 1.00 96.50 82 ALA A CA 1
ATOM 651 C C . ALA A 1 82 ? -1.042 -0.350 19.135 1.00 96.50 82 ALA A C 1
ATOM 653 O O . ALA A 1 82 ? -0.187 -0.055 18.299 1.00 96.50 82 ALA A O 1
ATOM 654 N N . ILE A 1 83 ? -0.791 -0.319 20.449 1.00 96.69 83 ILE A N 1
ATOM 655 C CA . ILE A 1 83 ? 0.529 0.006 21.010 1.00 96.69 83 ILE A CA 1
ATOM 656 C C . ILE A 1 83 ? 1.560 -1.056 20.616 1.00 96.69 83 ILE A C 1
ATOM 658 O O . ILE A 1 83 ? 2.652 -0.698 20.180 1.00 96.69 83 ILE A O 1
ATOM 662 N N . LEU A 1 84 ? 1.224 -2.346 20.719 1.00 97.56 84 LEU A N 1
ATOM 663 C CA . LEU A 1 84 ? 2.122 -3.433 20.315 1.00 97.56 84 LEU A CA 1
ATOM 664 C C . LEU A 1 84 ? 2.469 -3.358 18.824 1.00 97.56 84 LEU A C 1
ATOM 666 O O . LEU A 1 84 ? 3.642 -3.464 18.468 1.00 97.56 84 LEU A O 1
ATOM 670 N N . LEU A 1 85 ? 1.477 -3.109 17.964 1.00 97.56 85 LEU A N 1
ATOM 671 C CA . LEU A 1 85 ? 1.697 -2.910 16.529 1.00 97.56 85 LEU A CA 1
ATOM 672 C C . LEU A 1 85 ? 2.612 -1.713 16.250 1.00 97.56 85 LEU A C 1
ATOM 674 O O . LEU A 1 85 ? 3.529 -1.820 15.436 1.00 97.56 85 LEU A O 1
ATOM 678 N N . LEU A 1 86 ? 2.390 -0.586 16.933 1.00 97.44 86 LEU A N 1
ATOM 679 C CA . LEU A 1 86 ? 3.219 0.607 16.781 1.00 97.44 86 LEU A CA 1
ATOM 680 C C . LEU A 1 86 ? 4.661 0.355 17.236 1.00 97.44 86 LEU A C 1
ATOM 682 O O . LEU A 1 86 ? 5.593 0.682 16.507 1.00 97.44 86 LEU A O 1
ATOM 686 N N . LEU A 1 87 ? 4.854 -0.260 18.405 1.00 97.00 87 LEU A N 1
ATOM 687 C CA . LEU A 1 87 ? 6.181 -0.599 18.924 1.00 97.00 87 LEU A CA 1
ATOM 688 C C . LEU A 1 87 ? 6.923 -1.544 17.977 1.00 97.00 87 LEU A C 1
ATOM 690 O O . LEU A 1 87 ? 8.072 -1.281 17.623 1.00 97.00 87 LEU A O 1
ATOM 694 N N . PHE A 1 88 ? 6.258 -2.603 17.517 1.00 96.38 88 PHE A N 1
ATOM 695 C CA . PHE A 1 88 ? 6.849 -3.561 16.588 1.00 96.38 88 PHE A CA 1
ATOM 696 C C . PHE A 1 88 ? 7.205 -2.912 15.245 1.00 96.38 88 PHE A C 1
ATOM 698 O O . PHE A 1 88 ? 8.275 -3.167 14.689 1.00 96.38 88 PHE A O 1
ATOM 705 N N . SER A 1 89 ? 6.355 -2.006 14.758 1.00 96.75 89 SER A N 1
ATOM 706 C CA . SER A 1 89 ? 6.631 -1.208 13.565 1.00 96.75 89 SER A CA 1
ATOM 707 C C . SER A 1 89 ? 7.845 -0.297 13.748 1.00 96.75 89 SER A C 1
ATOM 709 O O . SER A 1 89 ? 8.688 -0.236 12.857 1.00 96.75 89 SER A O 1
ATOM 711 N N . CYS A 1 90 ? 7.955 0.413 14.873 1.00 96.50 90 CYS A N 1
ATOM 712 C CA . CYS A 1 90 ? 9.088 1.298 15.153 1.00 96.50 90 CYS A CA 1
ATOM 713 C C . CYS A 1 90 ? 10.403 0.516 15.262 1.00 96.50 90 CYS A C 1
ATOM 715 O O . CYS A 1 90 ? 11.409 0.932 14.689 1.00 96.50 90 CYS A O 1
ATOM 717 N N . LEU A 1 91 ? 10.387 -0.641 15.931 1.00 95.81 91 LEU A N 1
ATOM 718 C CA . LEU A 1 91 ? 11.538 -1.546 15.980 1.00 95.81 91 LEU A CA 1
ATOM 719 C C . LEU A 1 91 ? 11.926 -2.020 14.577 1.00 95.81 91 LEU A C 1
ATOM 721 O O . LEU A 1 91 ? 13.097 -1.973 14.216 1.00 95.81 91 LEU A O 1
ATOM 725 N N . SER A 1 92 ? 10.947 -2.399 13.757 1.00 94.38 92 SER A N 1
ATOM 726 C CA . SER A 1 92 ? 11.188 -2.844 12.380 1.00 94.38 92 SER A CA 1
ATOM 727 C C . SER A 1 92 ? 11.781 -1.736 11.504 1.00 94.38 92 SER A C 1
ATOM 729 O O . SER A 1 92 ? 12.723 -1.992 10.758 1.00 94.38 92 SER A O 1
ATOM 731 N N . ILE A 1 93 ? 11.292 -0.496 11.636 1.00 94.81 93 ILE A N 1
ATOM 732 C CA . ILE A 1 93 ? 11.852 0.687 10.960 1.00 94.81 93 ILE A CA 1
ATOM 733 C C . ILE A 1 93 ? 13.308 0.906 11.383 1.00 94.81 93 ILE A C 1
ATOM 735 O O . ILE A 1 93 ? 14.162 1.149 10.530 1.00 94.81 93 ILE A O 1
ATOM 739 N N . GLN A 1 94 ? 13.607 0.796 12.679 1.00 94.62 94 GLN A N 1
ATOM 740 C CA . GLN A 1 94 ? 14.962 0.983 13.191 1.00 94.62 94 GLN A CA 1
ATOM 741 C C . GLN A 1 94 ? 15.917 -0.112 12.700 1.00 94.62 94 GLN A C 1
ATOM 743 O O . GLN A 1 94 ? 17.018 0.201 12.251 1.00 94.62 94 GLN A O 1
ATOM 748 N N . ILE A 1 95 ? 15.495 -1.380 12.741 1.00 92.19 95 ILE A N 1
ATOM 749 C CA . ILE A 1 95 ? 16.285 -2.525 12.264 1.00 92.19 95 ILE A CA 1
ATOM 750 C C . ILE A 1 95 ? 16.563 -2.373 10.763 1.00 92.19 95 ILE A C 1
ATOM 752 O O . ILE A 1 95 ? 17.721 -2.410 10.347 1.00 92.19 95 ILE A O 1
ATOM 756 N N . TYR A 1 96 ? 15.527 -2.106 9.963 1.00 90.56 96 TYR A N 1
ATOM 757 C CA . TYR A 1 96 ? 15.665 -1.880 8.523 1.00 90.56 96 TYR A CA 1
ATOM 758 C C . TYR A 1 96 ? 16.570 -0.680 8.212 1.00 90.56 96 TYR A C 1
ATOM 760 O O . TYR A 1 96 ? 17.467 -0.778 7.379 1.00 90.56 96 TYR A O 1
ATOM 768 N N . GLY A 1 97 ? 16.382 0.442 8.912 1.00 90.44 97 GLY A N 1
ATOM 769 C CA . GLY A 1 97 ? 17.203 1.638 8.741 1.00 90.44 97 GLY A CA 1
ATOM 770 C C . GLY A 1 97 ? 18.667 1.410 9.111 1.00 90.44 97 GLY A C 1
ATOM 771 O O . GLY A 1 97 ? 19.556 1.890 8.409 1.00 90.44 97 GLY A O 1
ATOM 772 N N . SER A 1 98 ? 18.940 0.647 10.174 1.00 90.50 98 SER A N 1
ATOM 773 C CA . SER A 1 98 ? 20.310 0.372 10.631 1.00 90.50 98 SER A CA 1
ATOM 774 C C . SER A 1 98 ? 21.162 -0.342 9.578 1.00 90.50 98 SER A C 1
ATOM 776 O O . SER A 1 98 ? 22.352 -0.055 9.471 1.00 90.50 98 SER A O 1
ATOM 778 N N . GLN A 1 99 ? 20.544 -1.169 8.728 1.00 87.69 99 GLN A N 1
ATOM 779 C CA . GLN A 1 99 ? 21.218 -1.853 7.623 1.00 87.69 99 GLN A CA 1
ATOM 780 C C . GLN A 1 99 ? 21.848 -0.884 6.608 1.00 87.69 99 GLN A C 1
ATOM 782 O O . GLN A 1 99 ? 22.838 -1.221 5.967 1.00 87.69 99 GLN A O 1
ATOM 787 N N . TYR A 1 100 ? 21.295 0.321 6.468 1.00 87.31 100 TYR A N 1
ATOM 788 C CA . TYR A 1 100 ? 21.760 1.330 5.512 1.00 87.31 100 TYR A CA 1
ATOM 789 C C . TYR A 1 100 ? 22.507 2.492 6.186 1.00 87.31 100 TYR A C 1
ATOM 791 O O . TYR A 1 100 ? 22.675 3.548 5.577 1.00 87.31 100 TYR A O 1
ATOM 799 N N . GLY A 1 101 ? 22.946 2.321 7.440 1.00 86.06 101 GLY A N 1
ATOM 800 C CA . GLY A 1 101 ? 23.639 3.360 8.213 1.00 86.06 101 GLY A CA 1
ATOM 801 C C . GLY A 1 101 ? 22.713 4.285 9.014 1.00 86.06 101 GLY A C 1
ATOM 802 O O . GLY A 1 101 ? 23.144 5.342 9.467 1.00 86.06 101 GLY A O 1
ATOM 803 N N . GLY A 1 102 ? 21.447 3.903 9.201 1.00 89.81 102 GLY A N 1
ATOM 804 C CA . GLY A 1 102 ? 20.454 4.625 10.000 1.00 89.81 102 GLY A CA 1
ATOM 805 C C . GLY A 1 102 ? 19.222 5.047 9.195 1.00 89.81 102 GLY A C 1
ATOM 806 O O . GLY A 1 102 ? 19.248 5.126 7.968 1.00 89.81 102 GLY A O 1
ATOM 807 N N . VAL A 1 103 ? 18.123 5.355 9.895 1.00 89.62 103 VAL A N 1
ATOM 808 C CA . VAL A 1 103 ? 16.827 5.693 9.268 1.00 89.62 103 VAL A CA 1
ATOM 809 C C . VAL A 1 103 ? 16.937 6.906 8.340 1.00 89.62 103 VAL A C 1
ATOM 811 O O . VAL A 1 103 ? 16.383 6.886 7.248 1.00 89.62 103 VAL A O 1
ATOM 814 N N . MET A 1 104 ? 17.696 7.936 8.725 1.00 88.69 104 MET A N 1
ATOM 815 C CA . MET A 1 104 ? 17.874 9.141 7.902 1.00 88.69 104 MET A CA 1
ATOM 816 C C . MET A 1 104 ? 18.613 8.850 6.591 1.00 88.69 104 MET A C 1
ATOM 818 O O . MET A 1 104 ? 18.203 9.322 5.533 1.00 88.69 104 MET A O 1
ATOM 822 N N . VAL A 1 105 ? 19.661 8.022 6.640 1.00 87.75 105 VAL A N 1
ATOM 823 C CA . VAL A 1 105 ? 20.412 7.614 5.443 1.00 87.75 105 VAL A CA 1
ATOM 824 C C . VAL A 1 105 ? 19.548 6.718 4.553 1.00 87.75 105 VAL A C 1
ATOM 826 O O . VAL A 1 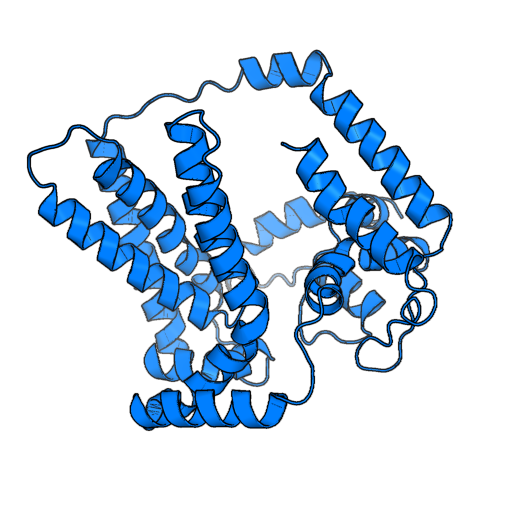105 ? 19.523 6.899 3.336 1.00 87.75 105 VAL A O 1
ATOM 829 N N . ALA A 1 106 ? 18.783 5.803 5.154 1.00 88.75 106 ALA A N 1
ATOM 830 C CA . ALA A 1 106 ? 17.836 4.952 4.439 1.00 88.75 106 ALA A CA 1
ATOM 831 C C . ALA A 1 106 ? 16.725 5.765 3.750 1.00 88.75 106 ALA A C 1
ATOM 833 O O . ALA A 1 106 ? 16.348 5.448 2.625 1.00 88.75 106 ALA A O 1
ATOM 834 N N . LEU A 1 107 ? 16.227 6.834 4.383 1.00 89.19 107 LEU A N 1
ATOM 835 C CA . LEU A 1 107 ? 15.259 7.757 3.779 1.00 89.19 107 LEU A CA 1
ATOM 836 C C . LEU A 1 107 ? 15.867 8.502 2.586 1.00 89.19 107 LEU A C 1
ATOM 838 O O . LEU A 1 107 ? 15.257 8.525 1.516 1.00 89.19 107 LEU A O 1
ATOM 842 N N . ALA A 1 108 ? 17.082 9.035 2.742 1.00 87.06 108 ALA A N 1
ATOM 843 C CA . ALA A 1 108 ? 17.786 9.744 1.674 1.00 87.06 108 ALA A CA 1
ATOM 844 C C . ALA A 1 108 ? 18.077 8.849 0.458 1.00 87.06 108 ALA A C 1
ATOM 846 O O . ALA A 1 108 ? 17.980 9.283 -0.688 1.00 87.06 108 ALA A O 1
ATOM 847 N N . LYS A 1 109 ? 18.389 7.573 0.703 1.00 85.50 109 LYS A N 1
ATOM 848 C CA . LYS A 1 109 ? 18.672 6.575 -0.340 1.00 85.50 109 LYS A CA 1
ATOM 849 C C . LYS A 1 109 ? 17.456 5.734 -0.733 1.00 85.50 109 LYS A C 1
ATOM 851 O O . LYS A 1 109 ? 17.608 4.795 -1.506 1.00 85.50 109 LYS A O 1
ATOM 856 N N . SER A 1 110 ? 16.257 6.044 -0.241 1.00 83.94 110 SER A N 1
ATOM 857 C CA . SER A 1 110 ? 15.070 5.187 -0.398 1.00 83.94 110 SER A CA 1
ATOM 858 C C . SER A 1 110 ? 14.745 4.859 -1.861 1.00 83.94 110 SER A C 1
ATOM 860 O O . SER A 1 110 ? 14.430 3.713 -2.180 1.00 83.94 110 SER A O 1
ATOM 862 N N . HIS A 1 111 ? 14.891 5.830 -2.769 1.00 79.94 111 HIS A N 1
ATOM 863 C CA . HIS A 1 111 ? 14.711 5.617 -4.206 1.00 79.94 111 HIS A CA 1
ATOM 864 C C . HIS A 1 111 ? 15.768 4.669 -4.802 1.00 79.94 111 HIS A C 1
ATOM 866 O O . HIS A 1 111 ? 15.405 3.758 -5.538 1.00 79.94 111 HIS A O 1
ATOM 872 N N . LEU A 1 112 ? 17.040 4.825 -4.411 1.00 78.94 112 LEU A N 1
ATOM 873 C CA . LEU A 1 112 ? 18.164 3.989 -4.863 1.00 78.94 112 LEU A CA 1
ATOM 874 C C . LEU A 1 112 ? 18.086 2.552 -4.326 1.00 78.94 112 LEU A C 1
ATOM 876 O O . LEU A 1 112 ? 18.444 1.596 -5.008 1.00 78.94 112 LEU A O 1
ATOM 880 N N . ILE A 1 113 ? 17.604 2.396 -3.090 1.00 79.62 113 ILE A N 1
ATOM 881 C CA . ILE A 1 113 ? 17.346 1.084 -2.482 1.00 79.62 113 ILE A CA 1
ATOM 882 C C . ILE A 1 113 ? 16.215 0.382 -3.237 1.00 79.62 113 ILE A C 1
ATOM 884 O O . ILE A 1 113 ? 16.267 -0.823 -3.472 1.00 79.62 113 ILE A O 1
ATOM 888 N N . ARG A 1 114 ? 15.180 1.130 -3.635 1.00 73.94 114 ARG A N 1
ATOM 889 C CA . ARG A 1 114 ? 14.056 0.583 -4.395 1.00 73.94 114 ARG A CA 1
ATOM 890 C C . ARG A 1 114 ? 14.465 0.156 -5.807 1.00 73.94 114 ARG A C 1
ATOM 892 O O . ARG A 1 114 ? 13.962 -0.863 -6.257 1.00 73.94 114 ARG A O 1
ATOM 899 N N . SER A 1 115 ? 15.349 0.895 -6.476 1.00 68.50 115 SER A N 1
ATOM 900 C CA . SER A 1 115 ? 15.865 0.553 -7.810 1.00 68.50 115 SER A CA 1
ATOM 901 C C . SER A 1 115 ? 16.925 -0.553 -7.799 1.00 68.50 115 SER A C 1
ATOM 903 O O . SER A 1 115 ? 17.586 -0.766 -8.808 1.00 68.50 115 SER A O 1
ATOM 905 N N . THR A 1 116 ? 17.133 -1.244 -6.669 1.00 67.38 116 THR A N 1
ATOM 906 C CA . THR A 1 116 ? 18.142 -2.312 -6.489 1.00 67.38 116 THR A CA 1
ATOM 907 C C . THR A 1 116 ? 19.591 -1.887 -6.760 1.00 67.38 116 THR A C 1
ATOM 909 O O . THR A 1 116 ? 20.492 -2.713 -6.820 1.00 67.38 116 THR A O 1
ATOM 912 N N . THR A 1 117 ? 19.847 -0.580 -6.851 1.00 61.94 117 THR A N 1
ATOM 913 C CA . THR A 1 117 ? 21.185 -0.012 -7.080 1.00 61.94 117 THR A CA 1
ATOM 914 C C . THR A 1 117 ? 22.066 -0.106 -5.828 1.00 61.94 117 THR A C 1
ATOM 916 O O . THR A 1 117 ? 23.282 0.038 -5.898 1.00 61.94 117 THR A O 1
ATOM 919 N N . VAL A 1 118 ? 21.454 -0.340 -4.664 1.00 64.06 118 VAL A N 1
ATOM 920 C CA . VAL A 1 118 ? 22.132 -0.613 -3.393 1.00 64.06 118 VAL A CA 1
ATOM 921 C C . VAL A 1 118 ? 21.897 -2.075 -3.031 1.00 64.06 118 VAL A C 1
ATOM 923 O O . VAL A 1 118 ? 20.749 -2.519 -3.030 1.00 64.06 118 VAL A O 1
ATOM 926 N N . GLU A 1 119 ? 22.963 -2.804 -2.689 1.00 58.22 119 GLU A N 1
ATOM 927 C CA . GLU A 1 119 ? 22.867 -4.214 -2.300 1.00 58.22 119 GLU A CA 1
ATOM 928 C C . GLU A 1 119 ? 21.867 -4.428 -1.154 1.00 58.22 119 GLU A C 1
ATOM 930 O O . GLU A 1 119 ? 21.891 -3.757 -0.114 1.00 58.22 119 GLU A O 1
ATOM 935 N N . SER A 1 120 ? 20.973 -5.397 -1.348 1.00 65.62 120 SER A N 1
ATOM 936 C CA . SER A 1 120 ? 19.992 -5.796 -0.347 1.00 65.62 120 SER A CA 1
ATOM 937 C C . SER A 1 120 ? 20.663 -6.621 0.753 1.00 65.62 120 SER A C 1
ATOM 939 O O . SER A 1 120 ? 21.135 -7.733 0.518 1.00 65.62 120 SER A O 1
ATOM 941 N N . GLY A 1 121 ? 20.679 -6.100 1.974 1.00 65.19 121 GLY A N 1
ATOM 942 C CA . GLY A 1 121 ? 21.158 -6.823 3.152 1.00 65.19 121 GLY A CA 1
ATOM 943 C C . GLY A 1 121 ? 20.116 -7.750 3.789 1.00 65.19 121 GLY A C 1
ATOM 944 O O . GLY A 1 121 ? 18.952 -7.825 3.398 1.00 65.19 121 GLY A O 1
ATOM 945 N N . ASN A 1 122 ? 20.555 -8.470 4.819 1.00 68.81 122 ASN A N 1
ATOM 946 C CA . ASN A 1 122 ? 19.845 -9.623 5.387 1.00 68.81 122 ASN A CA 1
ATOM 947 C C . ASN A 1 122 ? 18.561 -9.255 6.150 1.00 68.81 122 ASN A C 1
ATOM 949 O O . ASN A 1 122 ? 17.768 -10.135 6.475 1.00 68.81 122 ASN A O 1
ATOM 953 N N . LEU A 1 123 ? 18.360 -7.974 6.471 1.00 75.38 123 LEU A N 1
ATOM 954 C CA . LEU A 1 123 ? 17.272 -7.485 7.321 1.00 75.38 123 LEU A CA 1
ATOM 955 C C . LEU A 1 123 ? 16.126 -6.869 6.507 1.00 75.38 123 LEU A C 1
ATOM 957 O O . LEU A 1 123 ? 15.185 -6.321 7.083 1.00 75.38 123 LEU A O 1
ATOM 961 N N . VAL A 1 124 ? 16.150 -7.005 5.175 1.00 77.19 124 VAL A N 1
ATOM 962 C CA . VAL A 1 124 ? 15.084 -6.524 4.277 1.00 77.19 124 VAL A CA 1
ATOM 963 C C . VAL A 1 124 ? 13.721 -7.131 4.623 1.00 77.19 124 VAL A C 1
ATOM 965 O O . VAL A 1 124 ? 12.703 -6.474 4.430 1.00 77.19 124 VAL A O 1
ATOM 968 N N . PHE A 1 125 ? 13.683 -8.314 5.240 1.00 78.88 125 PHE A N 1
ATOM 969 C CA . PHE A 1 125 ? 12.455 -8.920 5.761 1.00 78.88 125 PHE A CA 1
ATOM 970 C C . PHE A 1 125 ? 11.659 -7.990 6.698 1.00 78.88 125 PHE A C 1
ATOM 972 O O . PHE A 1 125 ? 10.431 -7.916 6.606 1.00 78.88 125 PHE A O 1
ATOM 979 N N . PHE A 1 126 ? 12.340 -7.205 7.542 1.00 85.69 126 PHE A N 1
ATOM 980 C CA . PHE A 1 126 ? 11.686 -6.282 8.478 1.00 85.69 126 PHE A CA 1
ATOM 981 C C . PHE A 1 126 ? 10.922 -5.150 7.782 1.00 85.69 126 PHE A C 1
ATOM 983 O O . PHE A 1 126 ? 10.040 -4.541 8.392 1.00 85.69 126 PHE A O 1
ATOM 990 N N . LYS A 1 127 ? 11.175 -4.916 6.487 1.00 85.81 127 LYS A N 1
ATOM 991 C CA . LYS A 1 127 ? 10.409 -3.978 5.658 1.00 85.81 127 LYS A CA 1
ATOM 992 C C . LYS A 1 127 ? 8.908 -4.289 5.681 1.00 85.81 127 LYS A C 1
ATOM 994 O O . LYS A 1 127 ? 8.098 -3.363 5.703 1.00 85.81 127 LYS A O 1
ATOM 999 N N . ASN A 1 128 ? 8.533 -5.569 5.732 1.00 83.38 128 ASN A N 1
ATOM 1000 C CA . ASN A 1 128 ? 7.134 -6.010 5.716 1.00 83.38 128 ASN A CA 1
ATOM 1001 C C . ASN A 1 128 ? 6.360 -5.560 6.965 1.00 83.38 128 ASN A C 1
ATOM 1003 O O . ASN A 1 128 ? 5.179 -5.223 6.884 1.00 83.38 128 ASN A O 1
ATOM 1007 N N . PHE A 1 129 ? 7.032 -5.498 8.114 1.00 90.50 129 PHE A N 1
ATOM 1008 C CA . PHE A 1 129 ? 6.414 -5.163 9.398 1.00 90.50 129 PHE A CA 1
ATOM 1009 C C . PHE A 1 129 ? 6.342 -3.662 9.679 1.00 90.50 129 PHE A C 1
ATOM 1011 O O . PHE A 1 129 ? 5.588 -3.237 10.554 1.00 90.50 129 PHE A O 1
ATOM 1018 N N . MET A 1 130 ? 7.062 -2.832 8.916 1.00 92.94 130 MET A N 1
ATOM 1019 C CA . MET A 1 130 ? 6.975 -1.370 9.042 1.00 92.94 130 MET A CA 1
ATOM 1020 C C . MET A 1 130 ? 5.550 -0.853 8.777 1.00 92.94 130 MET A C 1
ATOM 1022 O O . MET A 1 130 ? 5.141 0.168 9.324 1.00 92.94 130 MET A O 1
ATOM 1026 N N . PHE A 1 131 ? 4.757 -1.580 7.984 1.00 92.06 131 PHE A N 1
ATOM 1027 C CA . PHE A 1 131 ? 3.369 -1.222 7.694 1.00 92.06 131 PHE A CA 1
ATOM 1028 C C . PHE A 1 131 ? 2.403 -1.496 8.855 1.00 92.06 131 PHE A C 1
ATOM 1030 O O . PHE A 1 131 ? 1.241 -1.101 8.785 1.00 92.06 131 PHE A O 1
ATOM 1037 N N . PHE A 1 132 ? 2.846 -2.113 9.957 1.00 95.31 132 PHE A N 1
ATOM 1038 C CA . PHE A 1 132 ? 1.997 -2.279 11.143 1.00 95.31 132 PHE A CA 1
ATOM 1039 C C . PHE A 1 132 ? 1.633 -0.943 11.796 1.00 95.31 132 PHE A C 1
ATOM 1041 O O . PHE A 1 132 ? 0.562 -0.826 12.397 1.00 95.31 132 PHE A O 1
ATOM 1048 N N . SER A 1 133 ? 2.455 0.091 11.588 1.00 96.06 133 SER A N 1
ATOM 1049 C CA . SER A 1 133 ? 2.114 1.477 11.919 1.00 96.06 133 SER A CA 1
ATOM 1050 C C . SER A 1 133 ? 0.802 1.938 11.273 1.00 96.06 133 SER A C 1
ATOM 1052 O O . SER A 1 133 ? 0.053 2.682 11.909 1.00 96.06 133 SER A O 1
ATOM 1054 N N . PHE A 1 134 ? 0.457 1.439 10.077 1.00 95.38 134 PHE A N 1
ATOM 1055 C CA . PHE A 1 134 ? -0.779 1.822 9.393 1.00 95.38 134 PHE A CA 1
ATOM 1056 C C . PHE A 1 134 ? -1.985 1.334 10.189 1.00 95.38 134 PHE A C 1
ATOM 1058 O O . PHE A 1 134 ? -2.844 2.129 10.572 1.00 95.38 134 PHE A O 1
ATOM 1065 N N . PHE A 1 135 ? -2.002 0.039 10.512 1.00 95.19 135 PHE A N 1
ATOM 1066 C CA . PHE A 1 135 ? -3.060 -0.574 11.311 1.00 95.19 135 PHE A CA 1
ATOM 1067 C C . PHE A 1 135 ? -3.158 0.056 12.702 1.00 95.19 135 PHE A C 1
ATOM 1069 O O . PHE A 1 135 ? -4.263 0.365 13.149 1.00 95.19 135 PHE A O 1
ATOM 1076 N N . ALA A 1 136 ? -2.020 0.320 13.353 1.00 96.44 136 ALA A N 1
ATOM 1077 C CA . ALA A 1 136 ? -1.995 1.033 14.627 1.00 96.44 136 ALA A CA 1
ATOM 1078 C C . ALA A 1 136 ? -2.669 2.409 14.511 1.00 96.44 136 ALA A C 1
ATOM 1080 O O . ALA A 1 136 ? -3.526 2.744 15.329 1.00 96.44 136 ALA A O 1
ATOM 1081 N N . SER A 1 137 ? -2.354 3.176 13.464 1.00 96.56 137 SER A N 1
ATOM 1082 C CA . SER A 1 137 ? -2.937 4.504 13.258 1.00 96.56 137 SER A CA 1
ATOM 1083 C C . SER A 1 137 ? -4.438 4.470 12.967 1.00 96.56 137 SER A C 1
ATOM 1085 O O . SER A 1 137 ? -5.170 5.321 13.470 1.00 96.56 137 SER A O 1
ATOM 1087 N N . TYR A 1 138 ? -4.928 3.460 12.241 1.00 95.06 138 TYR A N 1
ATOM 1088 C CA . TYR A 1 138 ? -6.358 3.272 11.992 1.00 95.06 138 TYR A CA 1
ATOM 1089 C C . TYR A 1 138 ? -7.125 2.950 13.273 1.00 95.06 138 TYR A C 1
ATOM 1091 O O . TYR A 1 138 ? -8.171 3.548 13.535 1.00 95.06 138 TYR A O 1
ATOM 1099 N N . LEU A 1 139 ? -6.593 2.040 14.094 1.00 93.81 139 LEU A N 1
ATOM 1100 C CA . LEU A 1 139 ? -7.191 1.678 15.379 1.00 93.81 139 LEU A CA 1
ATOM 1101 C C . LEU A 1 139 ? -7.174 2.862 16.354 1.00 93.81 139 LEU A C 1
ATOM 1103 O O . LEU A 1 139 ? -8.190 3.160 16.982 1.00 93.81 139 LEU A O 1
ATOM 1107 N N . LEU A 1 140 ? -6.051 3.580 16.442 1.00 94.19 140 LEU A N 1
ATOM 1108 C CA . LEU A 1 140 ? -5.922 4.756 17.303 1.00 94.19 140 LEU A CA 1
ATOM 1109 C C . LEU A 1 140 ? -6.822 5.906 16.840 1.00 94.19 140 LEU A C 1
ATOM 1111 O O . LEU A 1 140 ? -7.464 6.530 17.679 1.00 94.19 140 LEU A O 1
ATOM 1115 N N . ALA A 1 141 ? -6.957 6.148 15.533 1.00 93.12 141 ALA A N 1
ATOM 1116 C CA . ALA A 1 141 ? -7.927 7.113 15.017 1.00 93.12 141 ALA A CA 1
ATOM 1117 C C . ALA A 1 141 ? -9.362 6.715 15.366 1.00 93.12 141 ALA A C 1
ATOM 1119 O O . ALA A 1 141 ? -10.143 7.559 15.810 1.00 93.12 141 ALA A O 1
ATOM 1120 N N . ALA A 1 142 ? -9.707 5.432 15.218 1.00 91.06 142 ALA A N 1
ATOM 1121 C CA . ALA A 1 142 ? -11.028 4.941 15.586 1.00 91.06 142 ALA A CA 1
ATOM 1122 C C . ALA A 1 142 ? -11.342 5.232 17.065 1.00 91.06 142 ALA A C 1
ATOM 1124 O O . ALA A 1 142 ? -12.422 5.731 17.390 1.00 91.06 142 ALA A O 1
ATOM 1125 N N . LEU A 1 143 ? -10.370 5.003 17.950 1.00 91.25 143 LEU A N 1
ATOM 1126 C CA . LEU A 1 143 ? -10.484 5.298 19.377 1.00 91.25 143 LEU A CA 1
ATOM 1127 C C . LEU A 1 143 ? -10.550 6.808 19.659 1.00 91.25 143 LEU A C 1
ATOM 1129 O O . LEU A 1 143 ? -11.407 7.256 20.413 1.00 91.25 143 LEU A O 1
ATOM 1133 N N . VAL A 1 144 ? -9.700 7.624 19.042 1.00 92.44 144 VAL A N 1
ATOM 1134 C CA . VAL A 1 144 ? -9.643 9.075 19.292 1.00 92.44 144 VAL A CA 1
ATOM 1135 C C . VAL A 1 144 ? -10.912 9.798 18.828 1.00 92.44 144 VAL A C 1
ATOM 1137 O O . VAL A 1 144 ? -11.438 10.653 19.554 1.00 92.44 144 VAL A O 1
ATOM 1140 N N . PHE A 1 145 ? -11.399 9.474 17.628 1.00 89.44 145 PHE A N 1
ATOM 1141 C CA . PHE A 1 145 ? -12.483 10.216 16.980 1.00 89.44 145 PHE A CA 1
ATOM 1142 C C . PHE A 1 145 ? -13.872 9.637 17.251 1.00 89.44 145 PHE A C 1
ATOM 1144 O O . PHE A 1 145 ? -14.835 10.400 17.267 1.00 89.44 145 PHE A O 1
ATOM 1151 N N . PHE A 1 146 ? -13.993 8.326 17.493 1.00 87.38 146 PHE A N 1
ATOM 1152 C CA . PHE A 1 146 ? -15.300 7.670 17.618 1.00 87.38 146 PHE A CA 1
ATOM 1153 C C . PHE A 1 146 ? -15.562 6.990 18.966 1.00 87.38 146 PHE A C 1
ATOM 1155 O O . PHE A 1 146 ? -16.695 6.564 19.192 1.00 87.38 146 PHE A O 1
ATOM 1162 N N . SER A 1 147 ? -14.574 6.861 19.862 1.00 84.88 147 SER A N 1
ATOM 1163 C CA . SER A 1 147 ? -14.836 6.348 21.215 1.00 84.88 147 SER A CA 1
ATOM 1164 C C . SER A 1 147 ? -15.282 7.461 22.169 1.00 84.88 147 SER A C 1
ATOM 1166 O O . SER A 1 147 ? -14.907 8.629 22.034 1.00 84.88 147 SER A O 1
ATOM 1168 N N . ASN A 1 148 ? -16.049 7.076 23.191 1.00 82.00 148 ASN A N 1
ATOM 1169 C CA . ASN A 1 148 ? -16.493 7.969 24.265 1.00 82.00 148 ASN A CA 1
ATOM 1170 C C . ASN A 1 148 ? -15.468 8.083 25.414 1.00 82.00 148 ASN A C 1
ATOM 1172 O O . ASN A 1 148 ? -15.797 8.577 26.497 1.00 82.00 148 ASN A O 1
ATOM 1176 N N . LEU A 1 149 ? -14.225 7.631 25.210 1.00 81.06 149 LEU A N 1
ATOM 1177 C CA . LEU A 1 149 ? -13.176 7.671 26.227 1.00 81.06 149 LEU A CA 1
ATOM 1178 C C . LEU A 1 149 ? -12.758 9.121 26.516 1.00 81.06 149 LEU A C 1
ATOM 1180 O O . LEU A 1 149 ? -12.132 9.791 25.694 1.00 81.06 149 LEU A O 1
ATOM 1184 N N . LYS A 1 150 ? -13.103 9.619 27.710 1.00 75.25 150 LYS A N 1
ATOM 1185 C CA . LYS A 1 150 ? -12.711 10.964 28.176 1.00 75.25 150 LYS A CA 1
ATOM 1186 C C . LYS A 1 150 ? -11.353 10.973 28.884 1.00 75.25 150 LYS A C 1
ATOM 1188 O O . LYS A 1 150 ? -10.565 11.895 28.693 1.00 75.25 150 LYS A O 1
ATOM 1193 N N . LYS A 1 151 ? -11.063 9.954 29.701 1.00 79.56 151 LYS A N 1
ATOM 1194 C CA . LYS A 1 151 ? -9.784 9.834 30.419 1.00 79.56 151 LYS A CA 1
ATOM 1195 C C . LYS A 1 151 ? -8.687 9.371 29.460 1.00 79.56 151 LYS A C 1
ATOM 1197 O O . LYS A 1 151 ? -8.901 8.446 28.689 1.00 79.56 151 LYS A O 1
ATOM 1202 N N . GLY A 1 152 ? -7.521 10.018 29.503 1.00 83.00 152 GLY A N 1
ATOM 1203 C CA . GLY A 1 152 ? -6.368 9.639 28.675 1.00 83.00 152 GLY A CA 1
ATOM 1204 C C . GLY A 1 152 ? -6.493 9.981 27.186 1.00 83.00 152 GLY A C 1
ATOM 1205 O O . GLY A 1 152 ? -5.625 9.595 26.410 1.00 83.00 152 GLY A O 1
ATOM 1206 N N . LYS A 1 153 ? -7.520 10.740 26.770 1.00 88.19 153 LYS A N 1
ATOM 1207 C CA . LYS A 1 153 ? -7.733 11.096 25.357 1.00 88.19 153 LYS A CA 1
ATOM 1208 C C . LYS A 1 153 ? -6.549 11.850 24.746 1.00 88.19 153 LYS A C 1
ATOM 1210 O O . LYS A 1 153 ? -6.209 11.605 23.597 1.00 88.19 153 LYS A O 1
ATOM 1215 N N . PHE A 1 154 ? -5.887 12.708 25.526 1.00 90.81 154 PHE A N 1
ATOM 1216 C CA . PHE A 1 154 ? -4.664 13.389 25.093 1.00 90.81 154 PHE A CA 1
ATOM 1217 C C . PHE A 1 154 ? -3.520 12.404 24.816 1.00 90.81 154 PHE A C 1
ATOM 1219 O O . PHE A 1 154 ? -2.873 12.498 23.784 1.00 90.81 154 PHE A O 1
ATOM 1226 N N . ILE A 1 155 ? -3.319 11.408 25.685 1.00 93.06 155 ILE A N 1
ATOM 1227 C CA . ILE A 1 155 ? -2.294 10.370 25.491 1.00 93.06 155 ILE A CA 1
ATOM 1228 C C . ILE A 1 155 ? -2.606 9.550 24.235 1.00 93.06 155 ILE A C 1
ATOM 1230 O O . ILE A 1 155 ? -1.721 9.329 23.415 1.00 93.06 155 ILE A O 1
ATOM 1234 N N . LEU A 1 156 ? -3.868 9.152 24.048 1.00 93.56 156 LEU A N 1
ATOM 1235 C CA . LEU A 1 156 ? -4.308 8.448 22.839 1.00 93.56 156 LEU A CA 1
ATOM 1236 C C . LEU A 1 156 ? -4.102 9.291 21.577 1.00 93.56 156 LEU A C 1
ATOM 1238 O O . LEU A 1 156 ? -3.682 8.759 20.555 1.00 93.56 156 LEU A O 1
ATOM 1242 N N . PHE A 1 157 ? -4.350 10.599 21.651 1.00 94.69 157 PHE A N 1
ATOM 1243 C CA . PHE A 1 157 ? -4.099 11.521 20.549 1.00 94.69 157 PHE A CA 1
ATOM 1244 C C . PHE A 1 157 ? -2.602 11.644 20.227 1.00 94.69 157 PHE A C 1
ATOM 1246 O O . PHE A 1 157 ? -2.224 11.593 19.060 1.00 94.69 157 PHE A O 1
ATOM 1253 N N . SER A 1 158 ? -1.737 11.726 21.239 1.00 95.19 158 SER A N 1
ATOM 1254 C CA . SER A 1 158 ? -0.281 11.737 21.045 1.00 95.19 158 SER A CA 1
ATOM 1255 C C . SER A 1 158 ? 0.230 10.424 20.447 1.00 95.19 158 SER A C 1
ATOM 1257 O O . SER A 1 158 ? 1.043 10.446 19.525 1.00 95.19 158 SER A O 1
ATOM 1259 N N . LEU A 1 159 ? -0.279 9.276 20.913 1.00 96.06 159 LEU A N 1
ATOM 1260 C CA . LEU A 1 159 ? 0.029 7.965 20.330 1.00 96.06 159 LEU A CA 1
ATOM 1261 C C . LEU A 1 159 ? -0.459 7.863 18.882 1.00 96.06 159 LEU A C 1
ATOM 1263 O O . LEU A 1 159 ? 0.250 7.336 18.026 1.00 96.06 159 LEU A O 1
ATOM 1267 N N . PHE A 1 160 ? -1.647 8.398 18.595 1.00 96.56 160 PHE A N 1
ATOM 1268 C CA . PHE A 1 160 ? -2.161 8.496 17.236 1.00 96.56 160 PHE A CA 1
ATOM 1269 C C . PHE A 1 160 ? -1.215 9.319 16.355 1.00 96.56 160 PHE A C 1
ATOM 1271 O O . PHE A 1 160 ? -0.783 8.827 15.314 1.00 96.56 160 PHE A O 1
ATOM 1278 N N . LEU A 1 161 ? -0.810 10.515 16.787 1.00 96.56 161 LEU A N 1
ATOM 1279 C CA . LEU A 1 161 ? 0.112 11.357 16.022 1.00 96.56 161 LEU A CA 1
ATOM 1280 C C . LEU A 1 161 ? 1.456 10.653 15.777 1.00 96.56 161 LEU A C 1
ATOM 1282 O O . LEU A 1 161 ? 1.957 10.655 14.654 1.00 96.56 161 LEU A O 1
ATOM 1286 N N . LEU A 1 162 ? 1.995 9.975 16.794 1.00 96.75 162 LEU A N 1
ATOM 1287 C CA . LEU A 1 162 ? 3.212 9.174 16.665 1.00 96.75 162 LEU A CA 1
ATOM 1288 C C . LEU A 1 162 ? 3.050 8.056 15.624 1.00 96.75 162 LEU A C 1
ATOM 1290 O O . LEU A 1 162 ? 3.938 7.843 14.801 1.00 96.75 162 LEU A O 1
ATOM 1294 N N . SER A 1 163 ? 1.904 7.370 15.616 1.00 97.25 163 SER A N 1
ATOM 1295 C CA . SER A 1 163 ? 1.616 6.321 14.631 1.00 97.25 163 SER A CA 1
ATOM 1296 C C . SER A 1 163 ? 1.483 6.854 13.203 1.00 97.25 163 SER A C 1
ATOM 1298 O O . SER A 1 163 ? 1.903 6.179 12.262 1.00 97.25 163 SER A O 1
ATOM 1300 N N . VAL A 1 164 ? 0.965 8.075 13.032 1.00 96.19 164 VAL A N 1
ATOM 1301 C CA . VAL A 1 164 ? 0.906 8.751 11.728 1.00 96.19 164 VAL A CA 1
ATOM 1302 C C . VAL A 1 164 ? 2.315 9.064 11.235 1.00 96.19 164 VAL A C 1
ATOM 1304 O O . VAL A 1 164 ? 2.643 8.735 10.097 1.00 96.19 164 VAL A O 1
ATOM 1307 N N . VAL A 1 165 ? 3.178 9.613 12.095 1.00 95.56 165 VAL A N 1
ATOM 1308 C CA . VAL A 1 165 ? 4.583 9.884 11.749 1.00 95.56 165 VAL A CA 1
ATOM 1309 C C . VAL A 1 165 ? 5.316 8.592 11.376 1.00 95.56 165 VAL A C 1
ATOM 1311 O O . VAL A 1 165 ? 5.962 8.535 10.331 1.00 95.56 165 VAL A O 1
ATOM 1314 N N . ALA A 1 166 ? 5.165 7.527 12.169 1.00 95.94 166 ALA A N 1
ATOM 1315 C CA . ALA A 1 166 ? 5.762 6.225 11.867 1.00 95.94 166 ALA A CA 1
ATOM 1316 C C . ALA A 1 166 ? 5.260 5.647 10.530 1.00 95.94 166 ALA A C 1
ATOM 1318 O O . ALA A 1 166 ? 6.054 5.122 9.749 1.00 95.94 166 ALA A O 1
ATOM 1319 N N . SER A 1 167 ? 3.966 5.805 10.229 1.00 95.69 167 SER A N 1
ATOM 1320 C CA . SER A 1 167 ? 3.369 5.385 8.954 1.00 95.69 167 SER A CA 1
ATOM 1321 C C . SER A 1 167 ? 3.953 6.157 7.773 1.00 95.69 167 SER A C 1
ATOM 1323 O O . SER A 1 167 ? 4.302 5.565 6.753 1.00 95.69 167 SER A O 1
ATOM 1325 N N . TRP A 1 168 ? 4.130 7.470 7.913 1.00 92.62 168 TRP A N 1
ATOM 1326 C CA . TRP A 1 168 ? 4.763 8.291 6.881 1.00 92.62 168 TRP A CA 1
ATOM 1327 C C . TRP A 1 168 ? 6.219 7.891 6.645 1.00 92.62 168 TRP A C 1
ATOM 1329 O O . 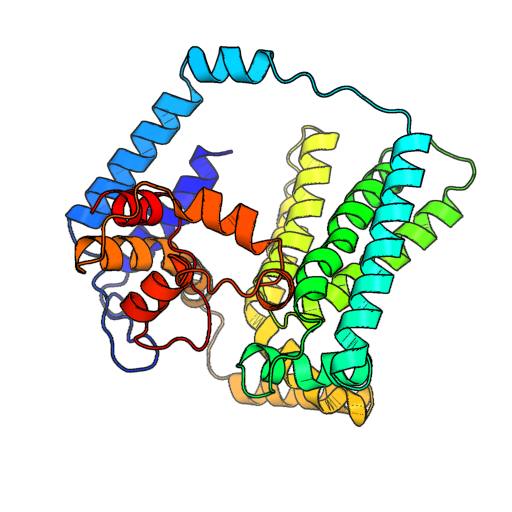TRP A 1 168 ? 6.629 7.752 5.492 1.00 92.62 168 TRP A O 1
ATOM 1339 N N . ILE A 1 169 ? 6.985 7.631 7.708 1.00 93.31 169 ILE A N 1
ATOM 1340 C CA . ILE A 1 169 ? 8.363 7.128 7.595 1.00 93.31 169 ILE A CA 1
ATOM 1341 C C . ILE A 1 169 ? 8.373 5.771 6.882 1.00 93.31 169 ILE A C 1
ATOM 1343 O O . ILE A 1 169 ? 9.130 5.592 5.931 1.00 93.31 169 ILE A O 1
ATOM 1347 N N . SER A 1 170 ? 7.503 4.837 7.280 1.00 92.88 170 SER A N 1
ATOM 1348 C CA . SER A 1 170 ? 7.385 3.520 6.643 1.00 92.88 170 SER A CA 1
ATOM 1349 C C . SER A 1 170 ? 7.059 3.628 5.151 1.00 92.88 170 SER A C 1
ATOM 1351 O O . SER A 1 170 ? 7.735 3.003 4.331 1.00 92.88 170 SER A O 1
ATOM 1353 N N . ALA A 1 171 ? 6.065 4.440 4.785 1.00 90.62 171 ALA A N 1
ATOM 1354 C CA . ALA A 1 171 ? 5.681 4.651 3.394 1.00 90.62 171 ALA A CA 1
ATOM 1355 C C . ALA A 1 171 ? 6.840 5.257 2.586 1.00 90.62 171 ALA A C 1
ATOM 1357 O O . ALA A 1 171 ? 7.161 4.772 1.497 1.00 90.62 171 ALA A O 1
ATOM 1358 N N . THR A 1 172 ? 7.531 6.245 3.159 1.00 89.44 172 THR A N 1
ATOM 1359 C CA . THR A 1 172 ? 8.683 6.909 2.535 1.00 89.44 172 THR A CA 1
ATOM 1360 C C . THR A 1 172 ? 9.865 5.967 2.331 1.00 89.44 172 THR A C 1
ATOM 1362 O O . THR A 1 172 ? 10.438 5.941 1.246 1.00 89.44 172 THR A O 1
ATOM 1365 N N . LEU A 1 173 ? 10.195 5.132 3.320 1.00 88.94 173 LEU A N 1
ATOM 1366 C CA . LEU A 1 173 ? 11.292 4.158 3.230 1.00 88.94 173 LEU A CA 1
ATOM 1367 C C . LEU A 1 173 ? 11.100 3.134 2.107 1.00 88.94 173 LEU A C 1
ATOM 1369 O O . LEU A 1 173 ? 12.072 2.567 1.614 1.00 88.94 173 LEU A O 1
ATOM 1373 N N . THR A 1 174 ? 9.858 2.892 1.690 1.00 82.69 174 THR A N 1
ATOM 1374 C CA . THR A 1 174 ? 9.570 2.018 0.545 1.00 82.69 174 THR A CA 1
ATOM 1375 C C . THR A 1 174 ? 9.607 2.734 -0.808 1.00 82.69 174 THR A C 1
ATOM 1377 O O . THR A 1 174 ? 9.496 2.066 -1.837 1.00 82.69 174 THR A O 1
ATOM 1380 N N . ALA A 1 175 ? 9.766 4.066 -0.814 1.00 77.44 175 ALA A N 1
ATOM 1381 C CA . ALA A 1 175 ? 9.797 4.938 -1.991 1.00 77.44 175 ALA A CA 1
ATOM 1382 C C . ALA A 1 175 ? 8.667 4.648 -2.999 1.00 77.44 175 ALA A C 1
ATOM 1384 O O . ALA A 1 175 ? 8.850 4.704 -4.218 1.00 77.44 175 ALA A O 1
ATOM 1385 N N . GLY A 1 176 ? 7.492 4.259 -2.497 1.00 74.81 176 GLY A N 1
ATOM 1386 C CA . GLY A 1 176 ? 6.331 3.871 -3.290 1.00 74.81 176 GLY A CA 1
ATOM 1387 C C . GLY A 1 176 ? 5.181 4.860 -3.132 1.00 74.81 176 GLY A C 1
ATOM 1388 O O . GLY A 1 176 ? 4.810 5.210 -2.017 1.00 74.81 176 GLY A O 1
ATOM 1389 N N . ARG A 1 177 ? 4.545 5.242 -4.248 1.00 81.06 177 ARG A N 1
ATOM 1390 C CA . ARG A 1 177 ? 3.305 6.047 -4.244 1.00 81.06 177 ARG A CA 1
ATOM 1391 C C . ARG A 1 177 ? 2.128 5.267 -3.643 1.00 81.06 177 ARG A C 1
ATOM 1393 O O . ARG A 1 177 ? 1.360 5.792 -2.843 1.00 81.06 177 ARG A O 1
ATOM 1400 N N . ILE A 1 178 ? 2.030 3.980 -3.985 1.00 81.06 178 ILE A N 1
ATOM 1401 C CA . ILE A 1 178 ? 0.932 3.090 -3.584 1.00 81.06 178 ILE A CA 1
ATOM 1402 C C . ILE A 1 178 ? 0.790 2.975 -2.052 1.00 81.06 178 ILE A C 1
ATOM 1404 O O . ILE A 1 178 ? -0.338 3.087 -1.578 1.00 81.06 178 ILE A O 1
ATOM 1408 N N . PRO A 1 179 ? 1.863 2.791 -1.253 1.00 86.44 179 PRO A N 1
ATOM 1409 C CA . PRO A 1 179 ? 1.782 2.834 0.208 1.00 86.44 179 PRO A CA 1
ATOM 1410 C C . PRO A 1 179 ? 1.072 4.069 0.776 1.00 86.44 179 PRO A C 1
ATOM 1412 O O . PRO A 1 179 ? 0.187 3.905 1.610 1.00 86.44 179 PRO A O 1
ATOM 1415 N N . PHE A 1 180 ? 1.376 5.280 0.295 1.00 88.31 180 PHE A N 1
ATOM 1416 C CA . PHE A 1 180 ? 0.690 6.503 0.739 1.00 88.31 180 PHE A CA 1
ATOM 1417 C C . PHE A 1 180 ? -0.785 6.515 0.346 1.00 88.31 180 PHE A C 1
ATOM 1419 O O . PHE A 1 180 ? -1.647 6.822 1.166 1.00 88.31 180 PHE A O 1
ATOM 1426 N N . VAL A 1 181 ? -1.091 6.129 -0.893 1.00 87.00 181 VAL A N 1
ATOM 1427 C CA . VAL A 1 181 ? -2.475 6.055 -1.380 1.00 87.00 181 VAL A CA 1
ATOM 1428 C C . VAL A 1 181 ? -3.287 5.057 -0.555 1.00 87.00 181 VAL A C 1
ATOM 1430 O O . VAL A 1 181 ? -4.372 5.389 -0.080 1.00 87.00 181 VAL A O 1
ATOM 1433 N N . ARG A 1 182 ? -2.742 3.859 -0.306 1.00 86.50 182 ARG A N 1
ATOM 1434 C CA . ARG A 1 182 ? -3.354 2.855 0.579 1.00 86.50 182 ARG A CA 1
ATOM 1435 C C . ARG A 1 182 ? -3.540 3.407 1.987 1.00 86.50 182 ARG A C 1
ATOM 1437 O O . ARG A 1 182 ? -4.603 3.207 2.570 1.00 86.50 182 ARG A O 1
ATOM 1444 N N . TYR A 1 183 ? -2.542 4.129 2.497 1.00 91.31 183 TYR A N 1
ATOM 1445 C CA . TYR A 1 183 ? -2.594 4.726 3.823 1.00 91.31 183 TYR A CA 1
ATOM 1446 C C . TYR A 1 183 ? -3.787 5.681 3.977 1.00 91.31 183 TYR A C 1
ATOM 1448 O O . TYR A 1 183 ? -4.604 5.522 4.887 1.00 91.31 183 TYR A O 1
ATOM 1456 N N . ILE A 1 184 ? -3.916 6.614 3.031 1.00 90.38 184 ILE A N 1
ATOM 1457 C CA . ILE A 1 184 ? -4.975 7.627 2.959 1.00 90.38 184 ILE A CA 1
ATOM 1458 C C . ILE A 1 184 ? -6.346 6.959 2.786 1.00 90.38 184 ILE A C 1
ATOM 1460 O O . ILE A 1 184 ? -7.256 7.196 3.583 1.00 90.38 184 ILE A O 1
ATOM 1464 N N . ILE A 1 185 ? -6.493 6.060 1.807 1.00 87.12 185 ILE A N 1
ATOM 1465 C CA . ILE A 1 185 ? -7.759 5.354 1.552 1.00 87.12 185 ILE A CA 1
ATOM 1466 C C . ILE A 1 185 ? -8.192 4.519 2.768 1.00 87.12 185 ILE A C 1
ATOM 1468 O O . ILE A 1 185 ? -9.385 4.431 3.050 1.00 87.12 185 ILE A O 1
ATOM 1472 N N . GLY A 1 186 ? -7.260 3.948 3.534 1.00 88.75 186 GLY A N 1
ATOM 1473 C CA . GLY A 1 186 ? -7.594 3.195 4.744 1.00 88.75 186 GLY A CA 1
ATOM 1474 C C . GLY A 1 186 ? -8.343 4.025 5.793 1.00 88.75 186 GLY A C 1
ATOM 1475 O O . GLY A 1 186 ? -9.342 3.556 6.335 1.00 88.75 186 GLY A O 1
ATOM 1476 N N . PHE A 1 187 ? -7.959 5.286 6.019 1.00 89.50 187 PHE A N 1
ATOM 1477 C CA . PHE A 1 187 ? -8.717 6.184 6.906 1.00 89.50 187 PHE A CA 1
ATOM 1478 C C . PHE A 1 187 ? -10.112 6.500 6.368 1.00 89.50 187 PHE A C 1
ATOM 1480 O O . PHE A 1 187 ? -11.076 6.540 7.137 1.00 89.50 187 PHE A O 1
ATOM 1487 N N . TYR A 1 188 ? -10.229 6.684 5.051 1.00 87.81 188 TYR A N 1
ATOM 1488 C CA . TYR A 1 188 ? -11.524 6.859 4.404 1.00 87.81 188 TYR A CA 1
ATOM 1489 C C . TYR A 1 188 ? -12.440 5.651 4.645 1.00 87.81 188 TYR A C 1
ATOM 1491 O O . TYR A 1 188 ? -13.592 5.811 5.056 1.00 87.81 188 TYR A O 1
ATOM 1499 N N . LEU A 1 189 ? -11.911 4.436 4.482 1.00 85.25 189 LEU A N 1
ATOM 1500 C CA . LEU A 1 189 ? -12.646 3.200 4.755 1.00 85.25 189 LEU A CA 1
ATOM 1501 C C . LEU A 1 189 ? -13.074 3.099 6.221 1.00 85.25 189 LEU A C 1
ATOM 1503 O O . LEU A 1 189 ? -14.231 2.782 6.486 1.00 85.25 189 LEU A O 1
ATOM 1507 N N . VAL A 1 190 ? -12.187 3.413 7.171 1.00 86.19 190 VAL A N 1
ATOM 1508 C CA . VAL A 1 190 ? -12.521 3.419 8.607 1.00 86.19 190 VAL A CA 1
ATOM 1509 C C . VAL A 1 190 ? -13.691 4.363 8.893 1.00 86.19 190 VAL A C 1
ATOM 1511 O O . VAL A 1 190 ? -14.627 3.980 9.598 1.00 86.19 190 VAL A O 1
ATOM 1514 N N . TYR A 1 191 ? -13.683 5.566 8.316 1.00 87.25 191 TYR A N 1
ATOM 1515 C CA . TYR A 1 191 ? -14.778 6.525 8.465 1.00 87.25 191 TYR A CA 1
ATOM 1516 C C . TYR A 1 191 ? -16.104 5.984 7.916 1.00 87.25 191 TYR A C 1
ATOM 1518 O O . TYR A 1 191 ? -17.117 6.013 8.622 1.00 87.25 191 TYR A O 1
ATOM 1526 N N . VAL A 1 192 ? -16.108 5.471 6.681 1.00 86.69 192 VAL A N 1
ATOM 1527 C CA . VAL A 1 192 ? -17.325 4.952 6.034 1.00 86.69 192 VAL A CA 1
ATOM 1528 C C . VAL A 1 192 ? -17.875 3.752 6.803 1.00 86.69 192 VAL A C 1
ATOM 1530 O O . VAL A 1 192 ? -19.074 3.697 7.069 1.00 86.69 192 VAL A O 1
ATOM 1533 N N . LEU A 1 193 ? -17.011 2.826 7.227 1.00 83.81 193 LEU A N 1
ATOM 1534 C CA . LEU A 1 193 ? -17.415 1.648 7.999 1.00 83.81 193 LEU A CA 1
ATOM 1535 C C . LEU A 1 193 ? -17.983 2.024 9.370 1.00 83.81 193 LEU A C 1
ATOM 1537 O O . LEU A 1 193 ? -18.946 1.408 9.822 1.00 83.81 193 LEU A O 1
ATOM 1541 N N . LYS A 1 194 ? -17.412 3.032 10.040 1.00 82.69 194 LYS A N 1
ATOM 1542 C CA . LYS A 1 194 ? -17.857 3.426 11.381 1.00 82.69 194 LYS A CA 1
ATOM 1543 C C . LYS A 1 194 ? -19.132 4.266 11.369 1.00 82.69 194 LYS A C 1
ATOM 1545 O O . LYS A 1 194 ? -19.946 4.140 12.280 1.00 82.69 194 LYS A O 1
ATOM 1550 N N . THR A 1 195 ? -19.296 5.133 10.373 1.00 84.06 195 THR A N 1
ATOM 1551 C CA . THR A 1 195 ? -20.452 6.040 10.281 1.00 84.06 195 THR A CA 1
ATOM 1552 C C . THR A 1 195 ? -21.610 5.460 9.474 1.00 84.06 195 THR A C 1
ATOM 1554 O O . THR A 1 195 ? -22.739 5.927 9.622 1.00 84.06 195 THR A O 1
ATOM 1557 N N . GLY A 1 196 ? -21.342 4.482 8.602 1.00 82.44 196 GLY A N 1
ATOM 1558 C CA . GLY A 1 196 ? -22.307 3.945 7.641 1.00 82.44 196 GLY A CA 1
ATOM 1559 C C . GLY A 1 196 ? -22.756 4.961 6.585 1.00 82.44 196 GLY A C 1
ATOM 1560 O O . GLY A 1 196 ? -23.702 4.692 5.849 1.00 82.44 196 GLY A O 1
ATOM 1561 N N . LYS A 1 197 ? -22.124 6.140 6.521 1.00 82.06 197 LYS A N 1
ATOM 1562 C CA . LYS A 1 197 ? -22.534 7.250 5.658 1.00 82.06 197 LYS A CA 1
ATOM 1563 C C . LYS A 1 197 ? -21.435 7.592 4.667 1.00 82.06 197 LYS A C 1
ATOM 1565 O O . LYS A 1 197 ? -20.260 7.690 5.014 1.00 82.06 197 LYS A O 1
ATOM 1570 N N . PHE A 1 198 ? -21.848 7.840 3.431 1.00 82.56 198 PHE A N 1
ATOM 1571 C CA . PHE A 1 198 ? -20.992 8.453 2.430 1.00 82.56 198 PHE A CA 1
ATOM 1572 C C . PHE A 1 198 ? -21.020 9.974 2.619 1.00 82.56 198 PHE A C 1
ATOM 1574 O O . PHE A 1 198 ? -22.080 10.592 2.542 1.00 82.56 198 PHE A O 1
ATOM 1581 N N . SER A 1 199 ? -19.860 10.578 2.876 1.00 83.25 199 SER A N 1
ATOM 1582 C CA . SER A 1 199 ? -19.704 12.035 2.926 1.00 83.25 199 SER A CA 1
ATOM 1583 C C . SER A 1 199 ? -18.932 12.491 1.697 1.00 83.25 199 SER A C 1
ATOM 1585 O O . SER A 1 199 ? -17.773 12.112 1.523 1.00 83.25 199 SER A O 1
ATOM 1587 N N . PHE A 1 200 ? -19.564 13.296 0.839 1.00 81.38 200 PHE A N 1
ATOM 1588 C CA . PHE A 1 200 ? -18.924 13.797 -0.380 1.00 81.38 200 PHE A CA 1
ATOM 1589 C C . PHE A 1 200 ? -17.701 14.660 -0.057 1.00 81.38 200 PHE A C 1
ATOM 1591 O O . PHE A 1 200 ? -16.639 14.430 -0.621 1.00 81.38 200 PHE A O 1
ATOM 1598 N N . THR A 1 201 ? -17.809 15.570 0.917 1.00 85.19 201 THR A N 1
ATOM 1599 C CA . THR A 1 201 ? -16.688 16.414 1.362 1.00 85.19 201 THR A CA 1
ATOM 1600 C C . THR A 1 201 ? -15.508 15.571 1.832 1.00 85.19 201 THR A C 1
ATOM 1602 O O . THR A 1 201 ? -14.383 15.797 1.404 1.00 85.19 201 THR A O 1
ATOM 1605 N N . PHE A 1 202 ? -15.768 14.554 2.661 1.00 82.31 202 PHE A N 1
ATOM 1606 C CA . PHE A 1 202 ? -14.716 13.666 3.156 1.00 82.31 202 PHE A CA 1
ATOM 1607 C C . PHE A 1 202 ? -14.106 12.845 2.013 1.00 82.31 202 PHE A C 1
ATOM 1609 O O . PHE A 1 202 ? -12.892 12.731 1.906 1.00 82.31 202 PHE A O 1
ATOM 1616 N N . THR A 1 203 ? -14.937 12.336 1.103 1.00 84.56 203 THR A N 1
ATOM 1617 C CA . THR A 1 203 ? -14.468 11.604 -0.083 1.00 84.56 203 THR A CA 1
ATOM 1618 C C . THR A 1 203 ? -13.559 12.477 -0.941 1.00 84.56 203 THR A C 1
ATOM 1620 O O . THR A 1 203 ? -12.462 12.049 -1.288 1.00 84.56 203 THR A O 1
ATOM 1623 N N . LEU A 1 204 ? -13.969 13.716 -1.222 1.00 85.50 204 LEU A N 1
ATOM 1624 C CA . LEU A 1 204 ? -13.194 14.654 -2.024 1.00 85.50 204 LEU A CA 1
ATOM 1625 C C . LEU A 1 204 ? -11.845 14.966 -1.370 1.00 85.50 204 LEU A C 1
ATOM 1627 O O . LEU A 1 204 ? -10.830 14.916 -2.051 1.00 85.50 204 LEU A O 1
ATOM 1631 N N . THR A 1 205 ? -11.798 15.210 -0.056 1.00 86.81 205 THR A N 1
ATOM 1632 C CA . THR A 1 205 ? -10.527 15.446 0.650 1.00 86.81 205 THR A CA 1
ATOM 1633 C C . THR A 1 205 ? -9.563 14.271 0.484 1.00 86.81 205 THR A C 1
ATOM 1635 O O . THR A 1 205 ? -8.421 14.472 0.080 1.00 86.81 205 THR A O 1
ATOM 1638 N N . PHE A 1 206 ? -10.018 13.042 0.743 1.00 86.62 206 PHE A N 1
ATOM 1639 C CA . PHE A 1 206 ? -9.156 11.858 0.680 1.00 86.62 206 PHE A CA 1
ATOM 1640 C C . PHE A 1 206 ? -8.731 11.508 -0.752 1.00 86.62 206 PHE A C 1
ATOM 1642 O O . PHE A 1 206 ? -7.570 11.162 -0.972 1.00 86.62 206 PHE A O 1
ATOM 1649 N N . VAL A 1 207 ? -9.634 11.640 -1.728 1.00 84.31 207 VAL A N 1
ATOM 1650 C CA . VAL A 1 207 ? -9.323 11.422 -3.150 1.00 84.31 207 VAL A CA 1
ATOM 1651 C C . VAL A 1 207 ? -8.336 12.471 -3.654 1.00 84.31 207 VAL A C 1
ATOM 1653 O O . VAL A 1 207 ? -7.331 12.100 -4.255 1.00 84.31 207 VAL A O 1
ATOM 1656 N N . SER A 1 208 ? -8.552 13.754 -3.354 1.00 84.50 208 SER A N 1
ATOM 1657 C CA . SER A 1 208 ? -7.629 14.825 -3.745 1.00 84.50 208 SER A CA 1
ATOM 1658 C C . SER A 1 208 ? -6.252 14.647 -3.106 1.00 84.50 208 SER A C 1
ATOM 1660 O O . SER A 1 208 ? -5.240 14.781 -3.789 1.00 84.50 208 SER A O 1
ATOM 1662 N N . SER A 1 209 ? -6.180 14.272 -1.823 1.00 86.19 209 SER A N 1
ATOM 1663 C CA . SER A 1 209 ? -4.898 13.957 -1.178 1.00 86.19 209 SER A CA 1
ATOM 1664 C C . SER A 1 209 ? -4.195 12.765 -1.834 1.00 86.19 209 SER A C 1
ATOM 1666 O O . SER A 1 209 ? -2.994 12.832 -2.082 1.00 86.19 209 SER A O 1
ATOM 1668 N N . ALA A 1 210 ? -4.920 11.689 -2.155 1.00 85.50 210 ALA A N 1
ATOM 1669 C CA . ALA A 1 210 ? -4.345 10.538 -2.849 1.00 85.50 210 ALA A CA 1
ATOM 1670 C C . ALA A 1 210 ? -3.850 10.901 -4.262 1.00 85.50 210 ALA A C 1
ATOM 1672 O O . ALA A 1 210 ? -2.755 10.488 -4.645 1.00 85.50 210 ALA A O 1
ATOM 1673 N N . ALA A 1 211 ? -4.612 11.710 -5.004 1.00 82.00 211 ALA A N 1
ATOM 1674 C CA . ALA A 1 211 ? -4.238 12.189 -6.333 1.00 82.00 211 ALA A CA 1
ATOM 1675 C C . ALA A 1 211 ? -2.948 13.024 -6.295 1.00 82.00 211 ALA A C 1
ATOM 1677 O O . ALA A 1 211 ? -2.035 12.759 -7.073 1.00 82.00 211 ALA A O 1
ATOM 1678 N N . LEU A 1 212 ? -2.808 13.945 -5.333 1.00 83.38 212 LEU A N 1
ATOM 1679 C CA . LEU A 1 212 ? -1.578 14.730 -5.157 1.00 83.38 212 LEU A CA 1
ATOM 1680 C C . LEU A 1 212 ? -0.339 13.842 -4.962 1.00 83.38 212 LEU A C 1
ATOM 1682 O O . LEU A 1 212 ? 0.709 14.107 -5.550 1.00 83.38 212 LEU A O 1
ATOM 1686 N N . PHE A 1 213 ? -0.454 12.761 -4.184 1.00 82.69 213 PHE A N 1
ATOM 1687 C CA . PHE A 1 213 ? 0.640 11.799 -4.001 1.00 82.69 213 PHE A CA 1
ATOM 1688 C C . PHE A 1 213 ? 0.914 10.943 -5.243 1.00 82.69 213 PHE A C 1
ATOM 1690 O O . PHE A 1 213 ? 2.064 10.566 -5.481 1.00 82.69 213 PHE A O 1
ATOM 1697 N N . LEU A 1 214 ? -0.109 10.621 -6.039 1.00 80.31 214 LEU A N 1
ATOM 1698 C CA . LEU A 1 214 ? 0.079 9.902 -7.302 1.00 80.31 214 LEU A CA 1
ATOM 1699 C C . LEU A 1 214 ? 0.867 10.740 -8.314 1.00 80.31 214 LEU A C 1
ATOM 1701 O O . LEU A 1 214 ? 1.768 10.197 -8.960 1.00 80.31 214 LEU A O 1
ATOM 1705 N N . ILE A 1 215 ? 0.575 12.039 -8.381 1.00 77.69 215 ILE A N 1
ATOM 1706 C CA . ILE A 1 215 ? 1.202 12.990 -9.306 1.00 77.69 215 ILE A CA 1
ATOM 1707 C C . ILE A 1 215 ? 2.615 13.351 -8.821 1.00 77.69 215 ILE A C 1
ATOM 1709 O O . ILE A 1 215 ? 3.606 13.043 -9.476 1.00 77.69 215 ILE A O 1
ATOM 1713 N N . HIS A 1 216 ? 2.741 13.921 -7.619 1.00 81.69 216 HIS A N 1
ATOM 1714 C CA . HIS A 1 216 ? 4.002 14.510 -7.144 1.00 81.69 216 HIS A CA 1
ATOM 1715 C C . HIS A 1 216 ? 4.866 13.567 -6.301 1.00 81.69 216 HIS A C 1
ATOM 1717 O O . HIS A 1 216 ? 5.951 13.946 -5.856 1.00 81.69 216 HIS A O 1
ATOM 1723 N N . GLY A 1 217 ? 4.422 12.330 -6.061 1.00 79.19 217 GLY A N 1
ATOM 1724 C CA . GLY A 1 217 ? 5.143 11.400 -5.192 1.00 79.19 217 GLY A CA 1
ATOM 1725 C C . GLY A 1 217 ? 6.564 11.098 -5.673 1.00 79.19 217 GLY A C 1
ATOM 1726 O O . GLY A 1 217 ? 7.468 11.017 -4.849 1.00 79.19 217 GLY A O 1
ATOM 1727 N N . LYS A 1 218 ? 6.798 10.993 -6.993 1.00 80.00 218 LYS A N 1
ATOM 1728 C CA . LYS A 1 218 ? 8.155 10.801 -7.548 1.00 80.00 218 LYS A CA 1
ATOM 1729 C C . LYS A 1 218 ? 9.076 11.964 -7.170 1.00 80.00 218 LYS A C 1
ATOM 1731 O O . LYS A 1 218 ? 10.156 11.736 -6.632 1.00 80.00 218 LYS A O 1
ATOM 1736 N N . THR A 1 219 ? 8.610 13.190 -7.394 1.00 83.81 219 THR A N 1
ATOM 1737 C CA . THR A 1 219 ? 9.329 14.427 -7.072 1.00 83.81 219 THR A CA 1
ATOM 1738 C C . THR A 1 219 ? 9.640 14.530 -5.581 1.00 83.81 219 THR A C 1
ATOM 1740 O O . THR A 1 219 ? 10.755 14.881 -5.203 1.00 83.81 219 THR A O 1
ATOM 1743 N N . LEU A 1 220 ? 8.685 14.141 -4.731 1.00 84.50 220 LEU A N 1
ATOM 1744 C CA . LEU A 1 220 ? 8.869 14.087 -3.282 1.00 84.50 220 LEU A CA 1
ATOM 1745 C C . LEU A 1 220 ? 9.925 13.054 -2.865 1.00 84.50 220 LEU A C 1
ATOM 1747 O O . LEU A 1 220 ? 10.763 13.348 -2.021 1.00 84.50 220 LEU A O 1
ATOM 1751 N N . PHE A 1 221 ? 9.934 11.853 -3.449 1.00 83.75 221 PHE A N 1
ATOM 1752 C CA . PHE A 1 221 ? 10.961 10.856 -3.120 1.00 83.75 221 PHE A CA 1
ATOM 1753 C C . PHE A 1 221 ? 12.347 11.252 -3.622 1.00 83.75 221 PHE A C 1
ATOM 1755 O O . PHE A 1 221 ? 13.338 10.999 -2.940 1.00 83.75 221 PHE A O 1
ATOM 1762 N N . PHE A 1 222 ? 12.428 11.893 -4.787 1.00 82.44 222 PHE A N 1
ATOM 1763 C CA . PHE A 1 222 ? 13.698 12.378 -5.312 1.00 82.44 222 PHE A CA 1
ATOM 1764 C C . PHE A 1 222 ? 14.273 13.510 -4.455 1.00 82.44 222 PHE A C 1
ATOM 1766 O O . PHE A 1 222 ? 15.471 13.508 -4.162 1.00 82.44 222 PHE A O 1
ATOM 1773 N N . SER A 1 223 ? 13.442 14.450 -3.995 1.00 86.12 223 SER A N 1
ATOM 1774 C CA . SER A 1 223 ? 13.911 15.574 -3.177 1.00 86.12 223 SER A CA 1
ATOM 1775 C C . SER A 1 223 ? 14.485 15.132 -1.828 1.00 86.12 223 SER A C 1
ATOM 1777 O O . SER A 1 223 ? 15.419 15.759 -1.328 1.00 86.12 223 SER A O 1
ATOM 1779 N N . LEU A 1 224 ? 14.017 14.003 -1.283 1.00 86.12 224 LEU A N 1
ATOM 1780 C CA . LEU A 1 224 ? 14.561 13.408 -0.059 1.00 86.12 224 LEU A CA 1
ATOM 1781 C C . LEU A 1 224 ? 16.022 12.966 -0.182 1.00 86.12 224 LEU A C 1
ATOM 1783 O O . LEU A 1 224 ? 16.683 12.814 0.840 1.00 86.12 224 LEU A O 1
ATOM 1787 N N . SER A 1 225 ? 16.572 12.818 -1.387 1.00 85.25 225 SER A N 1
ATOM 1788 C CA . SER A 1 225 ? 18.011 12.564 -1.544 1.00 85.25 225 SER A CA 1
ATOM 1789 C C . SER A 1 225 ? 18.889 13.701 -1.003 1.00 85.25 225 SER A C 1
ATOM 1791 O O . SER A 1 225 ? 20.030 13.447 -0.630 1.00 85.25 225 SER A O 1
ATOM 1793 N N . ALA A 1 226 ? 18.349 14.922 -0.889 1.00 86.06 226 ALA A N 1
ATOM 1794 C CA . ALA A 1 226 ? 19.010 16.073 -0.265 1.00 86.06 226 ALA A CA 1
ATOM 1795 C C . ALA A 1 226 ? 18.805 16.155 1.262 1.00 86.06 226 ALA A C 1
ATOM 1797 O O . ALA A 1 226 ? 19.214 17.126 1.890 1.00 86.06 226 ALA A O 1
ATOM 1798 N N . LEU A 1 227 ? 18.177 15.153 1.889 1.00 87.56 227 LEU A N 1
ATOM 1799 C CA . LEU A 1 227 ? 17.966 15.122 3.340 1.00 87.56 227 LEU A CA 1
ATOM 1800 C C . LEU A 1 227 ? 19.264 15.227 4.172 1.00 87.56 227 LEU A C 1
ATOM 1802 O O . LEU A 1 227 ? 19.207 15.873 5.221 1.00 87.56 227 LEU A O 1
ATOM 1806 N N . PRO A 1 228 ? 20.420 14.659 3.755 1.00 86.00 228 PRO A N 1
ATOM 1807 C CA . PRO A 1 228 ? 21.689 14.846 4.465 1.00 86.00 228 PRO A CA 1
ATOM 1808 C C . PRO A 1 228 ? 22.141 16.311 4.540 1.00 86.00 228 PRO A C 1
ATOM 1810 O O . PRO A 1 228 ? 22.770 16.696 5.521 1.00 86.00 228 PRO A O 1
ATOM 1813 N N . ASP A 1 229 ? 21.760 17.128 3.553 1.00 85.44 229 ASP A N 1
ATOM 1814 C CA . ASP A 1 229 ? 22.111 18.551 3.453 1.00 85.44 229 ASP A CA 1
ATOM 1815 C C . ASP A 1 229 ? 21.114 19.460 4.206 1.00 85.44 229 ASP A C 1
ATOM 1817 O O . ASP A 1 229 ? 21.230 20.686 4.210 1.00 85.44 229 ASP A O 1
ATOM 1821 N N . GLY A 1 230 ? 20.122 18.862 4.875 1.00 87.00 230 GLY A N 1
ATOM 1822 C CA . GLY A 1 230 ? 19.125 19.550 5.690 1.00 87.00 230 GLY A CA 1
ATOM 1823 C C . GLY A 1 230 ? 17.808 19.850 4.968 1.00 87.00 230 GLY A C 1
ATOM 1824 O O . GLY A 1 230 ? 17.652 19.688 3.759 1.00 87.00 230 GLY A O 1
ATOM 1825 N N . TYR A 1 231 ? 16.806 20.300 5.733 1.00 87.44 231 TYR A N 1
ATOM 1826 C CA . TYR A 1 231 ? 15.435 20.472 5.228 1.00 87.44 231 TYR A CA 1
ATOM 1827 C C . TYR A 1 231 ? 15.318 21.530 4.118 1.00 87.44 231 TYR A C 1
ATOM 1829 O O . TYR A 1 231 ? 14.472 21.399 3.237 1.00 87.44 231 TYR A O 1
ATOM 1837 N N . VAL A 1 232 ? 16.166 22.565 4.147 1.00 91.56 232 VAL A N 1
ATOM 1838 C CA . VAL A 1 232 ? 16.167 23.639 3.142 1.00 91.56 232 VAL A CA 1
ATOM 1839 C C . VAL A 1 232 ? 16.534 23.074 1.771 1.00 91.56 232 VAL A C 1
ATOM 1841 O O . VAL A 1 232 ? 15.830 23.335 0.799 1.00 91.56 232 VAL A O 1
ATOM 1844 N N . ALA A 1 233 ? 17.557 22.219 1.709 1.00 87.88 233 ALA A N 1
ATOM 1845 C CA . ALA A 1 233 ? 17.994 21.575 0.475 1.00 87.88 233 ALA A CA 1
ATOM 1846 C C . ALA A 1 233 ? 16.917 20.641 -0.108 1.00 87.88 233 ALA A C 1
ATOM 1848 O O . ALA A 1 233 ? 16.736 20.585 -1.324 1.00 87.88 233 ALA A O 1
ATOM 1849 N N . VAL A 1 234 ? 16.140 19.962 0.745 1.00 87.44 234 VAL A N 1
ATOM 1850 C CA . VAL A 1 234 ? 14.989 19.149 0.306 1.00 87.44 234 VAL A CA 1
ATOM 1851 C C . VAL A 1 234 ? 13.919 20.019 -0.360 1.00 87.44 234 VAL A C 1
ATOM 1853 O O . VAL A 1 234 ? 13.403 19.654 -1.417 1.00 87.44 234 VAL A O 1
ATOM 1856 N N . VAL A 1 235 ? 13.587 21.174 0.226 1.00 89.38 235 VAL A N 1
ATOM 1857 C CA . VAL A 1 235 ? 12.586 22.098 -0.341 1.00 89.38 235 VAL A CA 1
ATOM 1858 C C . VAL A 1 235 ? 13.075 22.700 -1.659 1.00 89.38 235 VAL A C 1
ATOM 1860 O O . VAL A 1 235 ? 12.310 22.745 -2.623 1.00 89.38 235 VAL A O 1
ATOM 1863 N N . GLU A 1 236 ? 14.341 23.113 -1.719 1.00 89.94 236 GLU A N 1
ATOM 1864 C CA . GLU A 1 236 ? 14.988 23.634 -2.929 1.00 89.94 236 GLU A CA 1
ATOM 1865 C C . GLU A 1 236 ? 14.917 22.608 -4.069 1.00 89.94 236 GLU A C 1
ATOM 1867 O O . GLU A 1 236 ? 14.413 22.897 -5.154 1.00 89.94 236 GLU A O 1
ATOM 1872 N N . ARG A 1 237 ? 15.327 21.364 -3.792 1.00 87.44 237 ARG A N 1
ATOM 1873 C CA . ARG A 1 237 ? 15.334 20.275 -4.775 1.00 87.44 237 ARG A CA 1
ATOM 1874 C C . ARG A 1 237 ? 13.931 19.891 -5.228 1.00 87.44 237 ARG A C 1
ATOM 1876 O O . ARG A 1 237 ? 13.737 19.547 -6.392 1.00 87.44 237 ARG A O 1
ATOM 1883 N N . PHE A 1 238 ? 12.950 19.960 -4.328 1.00 88.19 238 PHE A N 1
ATOM 1884 C CA . PHE A 1 238 ? 11.547 19.748 -4.672 1.00 88.19 238 PHE A CA 1
ATOM 1885 C C . PHE A 1 238 ? 11.035 20.826 -5.636 1.00 88.19 238 PHE A C 1
ATOM 1887 O O . PHE A 1 238 ? 10.425 20.480 -6.643 1.00 88.19 238 PHE A O 1
ATOM 1894 N N . ARG A 1 239 ? 11.334 22.109 -5.375 1.00 87.75 239 ARG A N 1
ATOM 1895 C CA . ARG A 1 239 ? 10.977 23.223 -6.274 1.00 87.75 239 ARG A CA 1
ATOM 1896 C C . ARG A 1 239 ? 11.642 23.085 -7.639 1.00 87.75 239 ARG A C 1
ATOM 1898 O O . ARG A 1 239 ? 10.945 23.063 -8.643 1.00 87.75 239 ARG A O 1
ATOM 1905 N N . GLN A 1 240 ? 12.954 22.853 -7.667 1.00 86.00 240 GLN A N 1
ATOM 1906 C CA . GLN A 1 240 ? 13.697 22.649 -8.915 1.00 86.00 240 GLN A CA 1
ATOM 1907 C C . GLN A 1 240 ? 13.123 21.500 -9.753 1.00 86.00 240 GLN A C 1
ATOM 1909 O O . GLN A 1 240 ? 13.018 21.614 -10.971 1.00 86.00 240 GLN A O 1
ATOM 1914 N N . SER A 1 241 ? 12.721 20.403 -9.105 1.00 82.69 241 SER A N 1
ATOM 1915 C CA . SER A 1 241 ? 12.130 19.236 -9.773 1.00 82.69 241 SER A CA 1
ATOM 1916 C C . SER A 1 241 ? 10.696 19.474 -10.265 1.00 82.69 241 SER A C 1
ATOM 1918 O O . SER A 1 241 ? 10.242 18.773 -11.163 1.00 82.69 241 SER A O 1
ATOM 1920 N N . LEU A 1 242 ? 9.965 20.426 -9.675 1.00 82.06 242 LEU A N 1
ATOM 1921 C CA . LEU A 1 242 ? 8.670 20.874 -10.195 1.00 82.06 242 LEU A CA 1
ATOM 1922 C C . LEU A 1 242 ? 8.861 21.783 -11.410 1.00 82.06 242 LEU A C 1
ATOM 1924 O O . LEU A 1 242 ? 8.202 21.585 -12.427 1.00 82.06 242 LEU A O 1
ATOM 1928 N N . ASP A 1 243 ? 9.798 22.727 -11.326 1.00 76.25 243 ASP A N 1
ATOM 1929 C CA . ASP A 1 243 ? 10.048 23.708 -12.384 1.00 76.25 243 ASP A CA 1
ATOM 1930 C C . ASP A 1 243 ? 10.602 23.043 -13.654 1.00 76.25 243 ASP A C 1
ATOM 1932 O O . ASP A 1 243 ? 10.203 23.387 -14.765 1.00 76.25 243 ASP A O 1
ATOM 1936 N N . SER A 1 244 ? 11.451 22.022 -13.500 1.00 67.69 244 SER A N 1
ATOM 1937 C CA . SER A 1 244 ? 11.996 21.241 -14.623 1.00 67.69 244 SER A CA 1
ATOM 1938 C C . SER A 1 244 ? 10.999 20.261 -15.262 1.00 67.69 244 SER A C 1
ATOM 1940 O O . SER A 1 244 ? 11.238 19.819 -16.382 1.00 67.69 244 SER A O 1
ATOM 1942 N N . GLY A 1 245 ? 9.873 19.959 -14.602 1.00 58.75 245 GLY A N 1
ATOM 1943 C CA . GLY A 1 245 ? 8.784 19.124 -15.136 1.00 58.75 245 GLY A CA 1
ATOM 1944 C C . GLY A 1 245 ? 7.556 19.906 -15.626 1.00 58.75 245 GLY A C 1
ATOM 1945 O O . GLY A 1 245 ? 6.546 19.301 -15.965 1.00 58.75 245 GLY A O 1
ATOM 1946 N N . SER A 1 246 ? 7.605 21.243 -15.636 1.00 46.56 246 SER A N 1
ATOM 1947 C CA . SER A 1 246 ? 6.423 22.120 -15.723 1.00 46.56 246 SER A CA 1
ATOM 1948 C C . SER A 1 246 ? 5.810 22.333 -17.119 1.00 46.56 246 SER A C 1
ATOM 1950 O O . SER A 1 246 ? 4.838 23.078 -17.237 1.00 46.56 246 SER A O 1
ATOM 1952 N N . ASN A 1 247 ? 6.309 21.671 -18.169 1.00 45.06 247 ASN A N 1
ATOM 1953 C CA . ASN A 1 247 ? 5.742 21.804 -19.520 1.00 45.06 247 ASN A CA 1
ATOM 1954 C C . ASN A 1 247 ? 4.628 20.795 -19.849 1.00 45.06 247 ASN A C 1
ATOM 1956 O O . ASN A 1 247 ? 4.000 20.930 -20.897 1.00 45.06 247 ASN A O 1
ATOM 1960 N N . GLU A 1 248 ? 4.333 19.829 -18.976 1.00 50.44 248 GLU A N 1
ATOM 1961 C CA . GLU A 1 248 ? 3.204 18.912 -19.163 1.00 50.44 248 GLU A CA 1
ATOM 1962 C C . GLU A 1 248 ? 2.046 19.326 -18.244 1.00 50.44 248 GLU A C 1
ATOM 1964 O O . GLU A 1 248 ? 2.098 19.236 -17.016 1.00 50.44 248 GLU A O 1
ATOM 1969 N N . SER A 1 249 ? 0.994 19.881 -18.850 1.00 52.41 249 SER A N 1
ATOM 1970 C CA . SER A 1 249 ? -0.263 20.191 -18.171 1.00 52.41 249 SER A CA 1
ATOM 1971 C C . SER A 1 249 ? -0.851 18.923 -17.555 1.00 52.41 249 SER A C 1
ATOM 1973 O O . SER A 1 249 ? -0.910 17.912 -18.247 1.00 52.41 249 SER A O 1
ATOM 1975 N N . PHE A 1 250 ? -1.361 19.000 -16.316 1.00 55.00 250 PHE A N 1
ATOM 1976 C CA . PHE A 1 250 ? -2.065 17.896 -15.651 1.00 55.00 250 PHE A CA 1
ATOM 1977 C C . PHE A 1 250 ? -3.047 17.211 -16.609 1.00 55.00 250 PHE A C 1
ATOM 1979 O O . PHE A 1 250 ? -4.097 17.769 -16.942 1.00 55.00 250 PHE A O 1
ATOM 1986 N N . SER A 1 251 ? -2.704 15.997 -17.033 1.00 62.00 251 SER A N 1
ATOM 1987 C CA . SER A 1 251 ? -3.558 15.198 -17.893 1.00 62.00 251 SER A CA 1
ATOM 1988 C C . SER A 1 251 ? -4.297 14.163 -17.056 1.00 62.00 251 SER A C 1
ATOM 1990 O O . SER A 1 251 ? -3.702 13.355 -16.346 1.00 62.00 251 SER A O 1
ATOM 1992 N N . ILE A 1 252 ? -5.629 14.144 -17.162 1.00 62.44 252 ILE A N 1
ATOM 1993 C CA . ILE A 1 252 ? -6.450 13.056 -16.603 1.00 62.44 252 ILE A CA 1
ATOM 1994 C C . ILE A 1 252 ? -5.965 11.702 -17.147 1.00 62.44 252 ILE A C 1
ATOM 1996 O O . ILE A 1 252 ? -6.056 10.697 -16.445 1.00 62.44 252 ILE A O 1
ATOM 2000 N N . ILE A 1 253 ? -5.399 11.691 -18.358 1.00 63.62 253 ILE A N 1
ATOM 2001 C CA . ILE A 1 253 ? -4.845 10.505 -19.009 1.00 63.62 253 ILE A CA 1
ATOM 2002 C C . ILE A 1 253 ? -3.690 9.931 -18.179 1.00 63.62 253 ILE A C 1
ATOM 2004 O O . ILE A 1 253 ? -3.760 8.758 -17.835 1.00 63.62 253 ILE A O 1
ATOM 2008 N N . GLU A 1 254 ? -2.731 10.740 -17.713 1.00 63.00 254 GLU A N 1
ATOM 2009 C CA . GLU A 1 254 ? -1.636 10.271 -16.839 1.00 63.00 254 GLU A CA 1
ATOM 2010 C C . GLU A 1 254 ? -2.151 9.643 -15.537 1.00 63.00 254 GLU A C 1
ATOM 2012 O O . GLU A 1 254 ? -1.597 8.670 -15.014 1.00 63.00 254 GLU A O 1
ATOM 2017 N N . LEU A 1 255 ? -3.232 10.186 -14.969 1.00 65.12 255 LEU A N 1
ATOM 2018 C CA . LEU A 1 255 ? -3.826 9.606 -13.769 1.00 65.12 255 LEU A CA 1
ATOM 2019 C C . LEU A 1 255 ? -4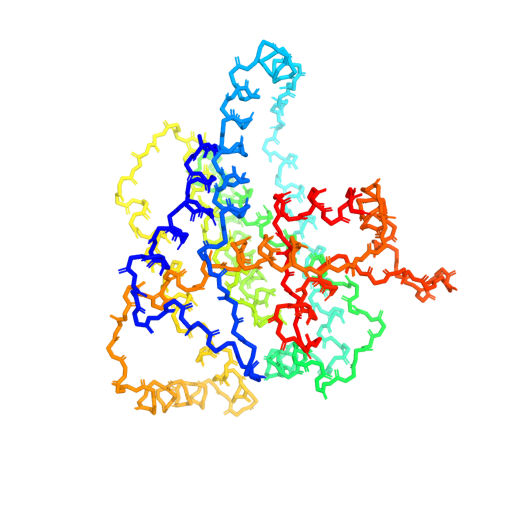.430 8.232 -14.070 1.00 65.12 255 LEU A C 1
ATOM 2021 O O . LEU A 1 255 ? -4.235 7.311 -13.275 1.00 65.12 255 LEU A O 1
ATOM 2025 N N . VAL A 1 256 ? -5.116 8.081 -15.206 1.00 66.88 256 VAL A N 1
ATOM 2026 C CA . VAL A 1 256 ? -5.684 6.797 -15.643 1.00 66.88 256 VAL A CA 1
ATOM 2027 C C . VAL A 1 256 ? -4.594 5.795 -16.023 1.00 66.88 256 VAL A C 1
ATOM 2029 O O . VAL A 1 256 ? -4.726 4.624 -15.670 1.00 66.88 256 VAL A O 1
ATOM 2032 N N . GLU A 1 257 ? -3.485 6.239 -16.613 1.00 64.81 257 GLU A N 1
ATOM 2033 C CA . GLU A 1 257 ? -2.315 5.409 -16.936 1.00 64.81 257 GLU A CA 1
ATOM 2034 C C . GLU A 1 257 ? -1.732 4.705 -15.703 1.00 64.81 257 GLU A C 1
ATOM 2036 O O . GLU A 1 257 ? -1.244 3.580 -15.780 1.00 64.81 257 GLU A O 1
ATOM 2041 N N . ASN A 1 258 ? -1.853 5.284 -14.506 1.00 65.94 258 ASN A N 1
ATOM 2042 C CA . ASN A 1 258 ? -1.416 4.590 -13.290 1.00 65.94 258 ASN A CA 1
ATOM 2043 C C . ASN A 1 258 ? -2.293 3.363 -12.937 1.00 65.94 258 ASN A C 1
ATOM 2045 O O . ASN A 1 258 ? -1.900 2.563 -12.083 1.00 65.94 258 ASN A O 1
ATOM 2049 N N . PHE A 1 259 ? -3.453 3.190 -13.580 1.00 71.62 259 PHE A N 1
ATOM 2050 C CA . PHE A 1 259 ? -4.402 2.092 -13.356 1.00 71.62 259 PHE A CA 1
ATOM 2051 C C . PHE A 1 259 ? -4.483 1.089 -14.518 1.00 71.62 259 PHE A C 1
ATOM 2053 O O . PHE A 1 259 ? -5.292 0.168 -14.445 1.00 71.62 259 PHE A O 1
ATOM 2060 N N . VAL A 1 260 ? -3.654 1.216 -15.560 1.00 75.94 260 VAL A N 1
ATOM 2061 C CA . VAL A 1 260 ? -3.726 0.364 -16.770 1.00 75.94 260 VAL A CA 1
ATOM 2062 C C . VAL A 1 260 ? -3.023 -0.990 -16.626 1.00 75.94 260 VAL A C 1
ATOM 2064 O O . VAL A 1 260 ? -3.332 -1.938 -17.346 1.00 75.94 260 VAL A O 1
ATOM 2067 N N . PHE A 1 261 ? -2.124 -1.134 -15.647 1.00 77.56 261 PHE A N 1
ATOM 2068 C CA . PHE A 1 261 ? -1.333 -2.355 -15.446 1.00 77.56 261 PHE A CA 1
ATOM 2069 C C . PHE A 1 261 ? -2.136 -3.660 -15.313 1.00 77.56 261 PHE A C 1
ATOM 2071 O O . PHE A 1 261 ? -1.675 -4.662 -15.854 1.00 77.56 261 PHE A O 1
ATOM 2078 N N . PRO A 1 262 ? -3.310 -3.717 -14.654 1.00 83.31 262 PRO A N 1
ATOM 2079 C CA . PRO A 1 262 ? -4.130 -4.929 -14.623 1.00 83.31 262 PRO A CA 1
ATOM 2080 C C . PRO A 1 262 ? -4.631 -5.362 -16.006 1.00 83.31 262 PRO A C 1
ATOM 2082 O O . PRO A 1 262 ? -4.772 -6.558 -16.247 1.00 83.31 262 PRO A O 1
ATOM 2085 N N . VAL A 1 263 ? -4.880 -4.411 -16.914 1.00 81.75 263 VAL A N 1
ATOM 2086 C CA . VAL A 1 263 ? -5.290 -4.690 -18.300 1.00 81.75 263 VAL A CA 1
ATOM 2087 C C . VAL A 1 263 ? -4.089 -5.179 -19.110 1.00 81.75 263 VAL A C 1
ATOM 2089 O O . VAL A 1 263 ? -4.183 -6.211 -19.765 1.00 81.75 263 VAL A O 1
ATOM 2092 N N . HIS A 1 264 ? -2.934 -4.519 -18.988 1.00 80.19 264 HIS A N 1
ATOM 2093 C CA . HIS A 1 264 ? -1.695 -4.977 -19.631 1.00 80.19 264 HIS A CA 1
ATOM 2094 C C . HIS A 1 264 ? -1.234 -6.349 -19.136 1.00 80.19 264 HIS A C 1
ATOM 2096 O O . HIS A 1 264 ? -0.789 -7.165 -19.930 1.00 80.19 264 HIS A O 1
ATOM 2102 N N . SER A 1 265 ? -1.386 -6.629 -17.840 1.00 85.38 265 SER A N 1
ATOM 2103 C CA . SER A 1 265 ? -1.071 -7.942 -17.263 1.00 85.38 265 SER A CA 1
ATOM 2104 C C . SER A 1 265 ? -1.961 -9.038 -17.833 1.00 85.38 265 SER A C 1
ATOM 2106 O O . SER A 1 265 ? -1.508 -10.158 -18.036 1.00 85.38 265 SER A O 1
ATOM 2108 N N . LEU A 1 266 ? -3.229 -8.716 -18.094 1.00 86.00 266 LEU A N 1
ATOM 2109 C CA . LEU A 1 266 ? -4.186 -9.648 -18.672 1.00 86.00 266 LEU A CA 1
ATOM 2110 C C . LEU A 1 266 ? -3.860 -9.965 -20.134 1.00 86.00 266 LEU A C 1
ATOM 2112 O O . LEU A 1 266 ? -3.898 -11.129 -20.521 1.00 86.00 266 LEU A O 1
ATOM 2116 N N . ASP A 1 267 ? -3.503 -8.950 -20.918 1.00 83.06 267 ASP A N 1
ATOM 2117 C CA . ASP A 1 267 ? -3.086 -9.145 -22.307 1.00 83.06 267 ASP A CA 1
ATOM 2118 C C . ASP A 1 267 ? -1.746 -9.896 -22.402 1.00 83.06 267 ASP A C 1
ATOM 2120 O O . ASP A 1 267 ? -1.621 -10.865 -23.149 1.00 83.06 267 ASP A O 1
ATOM 2124 N N . ALA A 1 268 ? -0.770 -9.526 -21.566 1.00 83.31 268 ALA A N 1
ATOM 2125 C CA . ALA A 1 268 ? 0.510 -10.223 -21.472 1.00 83.31 268 ALA A CA 1
ATOM 2126 C C . ALA A 1 268 ? 0.345 -11.692 -21.059 1.00 83.31 268 ALA A C 1
ATOM 2128 O O . ALA A 1 268 ? 1.092 -12.536 -21.548 1.00 83.31 268 ALA A O 1
ATOM 2129 N N . ALA A 1 269 ? -0.635 -12.006 -20.207 1.00 86.69 269 ALA A N 1
ATOM 2130 C CA . ALA A 1 269 ? -0.976 -13.385 -19.896 1.00 86.69 269 ALA A CA 1
ATOM 2131 C C . ALA A 1 269 ? -1.420 -14.120 -21.177 1.00 86.69 269 ALA A C 1
ATOM 2133 O O . ALA A 1 269 ? -0.756 -15.041 -21.634 1.00 86.69 269 ALA A O 1
ATOM 2134 N N . PHE A 1 270 ? -2.471 -13.667 -21.859 1.00 86.12 270 PHE A N 1
ATOM 2135 C CA . PHE A 1 270 ? -2.972 -14.380 -23.043 1.00 86.12 270 PHE A CA 1
ATOM 2136 C C . PHE A 1 270 ? -1.951 -14.578 -24.178 1.00 86.12 270 PHE A C 1
ATOM 2138 O O . PHE A 1 270 ? -2.054 -15.558 -24.917 1.00 86.12 270 PHE A O 1
ATOM 2145 N N . ASN A 1 271 ? -0.979 -13.674 -24.316 1.00 82.25 271 ASN A N 1
ATOM 2146 C CA . ASN A 1 271 ? -0.034 -13.680 -25.433 1.00 82.25 271 ASN A CA 1
ATOM 2147 C C . ASN A 1 271 ? 1.281 -14.432 -25.161 1.00 82.25 271 ASN A C 1
ATOM 2149 O O . ASN A 1 271 ? 2.020 -14.710 -26.108 1.00 82.25 271 ASN A O 1
ATOM 2153 N N . ASN A 1 272 ? 1.592 -14.771 -23.907 1.00 81.25 272 ASN A N 1
ATOM 2154 C CA . ASN A 1 272 ? 2.846 -15.437 -23.546 1.00 81.25 272 ASN A CA 1
ATOM 2155 C C . ASN A 1 272 ? 2.611 -16.876 -23.070 1.00 81.25 272 ASN A C 1
ATOM 2157 O O . ASN A 1 272 ? 1.527 -17.238 -22.627 1.00 81.25 272 ASN A O 1
ATOM 2161 N N . HIS A 1 273 ? 3.646 -17.711 -23.175 1.00 76.62 273 HIS A N 1
ATOM 2162 C CA . HIS A 1 273 ? 3.632 -19.071 -22.636 1.00 76.62 273 HIS A CA 1
ATOM 2163 C C . HIS A 1 273 ? 4.429 -19.107 -21.339 1.00 76.62 273 HIS A C 1
ATOM 2165 O O . HIS A 1 273 ? 5.534 -18.569 -21.269 1.00 76.62 273 HIS A O 1
ATOM 2171 N N . TYR A 1 274 ? 3.887 -19.772 -20.329 1.00 77.75 274 TYR A N 1
ATOM 2172 C CA . TYR A 1 274 ? 4.504 -19.877 -19.014 1.00 77.75 274 TYR A CA 1
ATOM 2173 C C . TYR A 1 274 ? 4.100 -21.208 -18.363 1.00 77.75 274 TYR A C 1
ATOM 2175 O O . TYR A 1 274 ? 3.115 -21.828 -18.773 1.00 77.75 274 TYR A O 1
ATOM 2183 N N . PRO A 1 275 ? 4.908 -21.719 -17.419 1.00 79.94 275 PRO A N 1
ATOM 2184 C CA . PRO A 1 275 ? 4.667 -23.024 -16.823 1.00 79.94 275 PRO A CA 1
ATOM 2185 C C . PRO A 1 275 ? 3.394 -23.005 -15.975 1.00 79.94 275 PRO A C 1
ATOM 2187 O O . PRO A 1 275 ? 3.177 -22.071 -15.213 1.00 79.94 275 PRO A O 1
ATOM 2190 N N . MET A 1 276 ? 2.588 -24.064 -16.048 1.00 82.12 276 MET A N 1
ATOM 2191 C CA . MET A 1 276 ? 1.386 -24.202 -15.225 1.00 82.12 276 MET A CA 1
ATOM 2192 C C . MET A 1 276 ? 1.739 -24.192 -13.730 1.00 82.12 276 MET A C 1
ATOM 2194 O O . MET A 1 276 ? 2.451 -25.076 -13.248 1.00 82.12 276 MET A O 1
ATOM 2198 N N . ARG A 1 277 ? 1.212 -23.218 -12.975 1.00 82.06 277 ARG A N 1
ATOM 2199 C CA . ARG A 1 277 ? 1.524 -23.051 -11.538 1.00 82.06 277 ARG A CA 1
ATOM 2200 C C . ARG A 1 277 ? 0.423 -23.530 -10.598 1.00 82.06 277 ARG A C 1
ATOM 2202 O O . ARG A 1 277 ? 0.676 -23.652 -9.406 1.00 82.06 277 ARG A O 1
ATOM 2209 N N . LEU A 1 278 ? -0.793 -23.803 -11.083 1.00 87.31 278 LEU A N 1
ATOM 2210 C CA . LEU A 1 278 ? -1.915 -24.350 -10.297 1.00 87.31 278 LEU A CA 1
ATOM 2211 C C . LEU A 1 278 ? -2.184 -23.607 -8.973 1.00 87.31 278 LEU A C 1
ATOM 2213 O O . LEU A 1 278 ? -2.487 -24.223 -7.952 1.00 87.31 278 LEU A O 1
ATOM 2217 N N . PHE A 1 279 ? -2.077 -22.275 -8.979 1.00 86.94 279 PHE A N 1
ATOM 2218 C CA . PHE A 1 279 ? -2.246 -21.422 -7.793 1.00 86.94 279 PHE A CA 1
ATOM 2219 C C . PHE A 1 279 ? -1.222 -21.672 -6.664 1.00 86.94 279 PHE A C 1
ATOM 2221 O O . PHE A 1 279 ? -1.415 -21.190 -5.542 1.00 86.94 279 PHE A O 1
ATOM 2228 N N . LEU A 1 280 ? -0.113 -22.373 -6.942 1.00 86.56 280 LEU A N 1
ATOM 2229 C CA . LEU A 1 280 ? 0.947 -22.648 -5.965 1.00 86.56 280 LEU A CA 1
ATOM 2230 C C . LEU A 1 280 ? 1.603 -21.372 -5.421 1.00 86.56 280 LEU A C 1
ATOM 2232 O O . LEU A 1 280 ? 2.025 -21.355 -4.266 1.00 86.56 280 LEU A O 1
ATOM 2236 N N . ASP A 1 281 ? 1.584 -20.275 -6.182 1.00 83.44 281 ASP A N 1
ATOM 2237 C CA . ASP A 1 281 ? 2.033 -18.946 -5.749 1.00 83.44 281 ASP A CA 1
ATOM 2238 C C . ASP A 1 281 ? 1.388 -18.453 -4.449 1.00 83.44 281 ASP A C 1
ATOM 2240 O O . ASP A 1 281 ? 2.016 -17.703 -3.704 1.00 83.44 281 ASP A O 1
ATOM 2244 N N . ILE A 1 282 ? 0.161 -18.881 -4.127 1.00 83.88 282 ILE A N 1
ATOM 2245 C CA . ILE A 1 282 ? -0.472 -18.529 -2.845 1.00 83.88 282 ILE A CA 1
ATOM 2246 C C . ILE A 1 282 ? 0.299 -19.175 -1.691 1.00 83.88 282 ILE A C 1
ATOM 2248 O O . ILE A 1 282 ? 0.581 -18.527 -0.682 1.00 83.88 282 ILE A O 1
ATOM 2252 N N . TYR A 1 283 ? 0.668 -20.446 -1.849 1.00 84.38 283 TYR A N 1
ATOM 2253 C CA . TYR A 1 283 ? 1.430 -21.189 -0.852 1.00 84.38 283 TYR A CA 1
ATOM 2254 C C . TYR A 1 283 ? 2.875 -20.695 -0.786 1.00 84.38 283 TYR A C 1
ATOM 2256 O O . TYR A 1 283 ? 3.386 -20.479 0.314 1.00 84.38 283 TYR A O 1
ATOM 2264 N N . TYR A 1 284 ? 3.507 -20.425 -1.933 1.00 80.06 284 TYR A N 1
ATOM 2265 C CA . TYR A 1 284 ? 4.836 -19.813 -1.972 1.00 80.06 284 TYR A CA 1
ATOM 2266 C C . TYR A 1 284 ? 4.846 -18.425 -1.334 1.00 80.06 284 TYR A C 1
ATOM 2268 O O . TYR A 1 284 ? 5.772 -18.114 -0.593 1.00 80.06 284 TYR A O 1
ATOM 2276 N N . GLY A 1 285 ? 3.790 -17.627 -1.502 1.00 76.25 285 GLY A N 1
ATOM 2277 C CA . GLY A 1 285 ? 3.651 -16.345 -0.814 1.00 76.25 285 GLY A CA 1
ATOM 2278 C C . GLY A 1 285 ? 3.640 -16.489 0.711 1.00 76.25 285 GLY A C 1
ATOM 2279 O O . GLY A 1 285 ? 4.281 -15.702 1.404 1.00 76.25 285 GLY A O 1
ATOM 2280 N N . VAL A 1 286 ? 2.995 -17.527 1.251 1.00 78.69 286 VAL A N 1
ATOM 2281 C CA . VAL A 1 286 ? 3.031 -17.814 2.698 1.00 78.69 286 VAL A CA 1
ATOM 2282 C C . VAL A 1 286 ? 4.418 -18.289 3.130 1.00 78.69 286 VAL A C 1
ATOM 2284 O O . VAL A 1 286 ? 4.927 -17.826 4.149 1.00 78.69 286 VAL A O 1
ATOM 2287 N N . LEU A 1 287 ? 5.052 -19.174 2.360 1.00 75.00 287 LEU A N 1
ATOM 2288 C CA . LEU A 1 287 ? 6.395 -19.678 2.664 1.00 75.00 287 LEU A CA 1
ATOM 2289 C C . LEU A 1 287 ? 7.468 -18.586 2.568 1.00 75.00 287 LEU A C 1
ATOM 2291 O O . LEU A 1 287 ? 8.377 -18.569 3.392 1.00 75.00 287 LEU A O 1
ATOM 2295 N N . SER A 1 288 ? 7.310 -17.620 1.660 1.00 70.75 288 SER A N 1
ATOM 2296 C CA . SER A 1 288 ? 8.203 -16.460 1.514 1.00 70.75 288 SER A CA 1
ATOM 2297 C C . SER A 1 288 ? 8.162 -15.491 2.704 1.00 70.75 288 SER A C 1
ATOM 2299 O O . SER A 1 288 ? 8.996 -14.591 2.808 1.00 70.75 288 SER A O 1
ATOM 2301 N N . LEU A 1 289 ? 7.223 -15.674 3.646 1.00 71.12 289 LEU A N 1
ATOM 2302 C CA . LEU A 1 289 ? 7.283 -14.998 4.945 1.00 71.12 289 LEU A CA 1
ATOM 2303 C C . LEU A 1 289 ? 8.456 -15.501 5.793 1.00 71.12 289 LEU A C 1
ATOM 2305 O O . LEU A 1 289 ? 8.805 -14.864 6.784 1.00 71.12 289 LEU A O 1
ATOM 2309 N N . ILE A 1 290 ? 9.052 -16.634 5.435 1.00 73.06 290 ILE A N 1
ATOM 2310 C CA . ILE A 1 290 ? 10.278 -17.127 6.038 1.00 73.06 290 ILE A CA 1
ATOM 2311 C C . ILE A 1 290 ? 11.437 -16.683 5.136 1.00 73.06 290 ILE A C 1
ATOM 2313 O O . ILE A 1 290 ? 11.472 -17.065 3.968 1.00 73.06 290 ILE A O 1
ATOM 2317 N N . PRO A 1 291 ? 12.390 -15.883 5.646 1.00 67.94 291 PRO A N 1
ATOM 2318 C CA . PRO A 1 291 ? 13.571 -15.502 4.883 1.00 67.94 291 PRO A CA 1
ATOM 2319 C C . PRO A 1 291 ? 14.309 -16.724 4.322 1.00 67.94 291 PRO A C 1
ATOM 2321 O O . PRO A 1 291 ? 14.691 -17.609 5.085 1.00 67.94 291 PRO A O 1
ATOM 2324 N N . GLU A 1 292 ? 14.588 -16.722 3.017 1.00 69.38 292 GLU A N 1
ATOM 2325 C CA . GLU A 1 292 ? 15.318 -17.791 2.307 1.00 69.38 292 GLU A CA 1
ATOM 2326 C C . GLU A 1 292 ? 16.646 -18.147 2.977 1.00 69.38 292 GLU A C 1
ATOM 2328 O O . GLU A 1 292 ? 17.030 -19.306 3.064 1.00 69.38 292 GLU A O 1
ATOM 2333 N N . ARG A 1 293 ? 17.327 -17.150 3.548 1.00 65.56 293 ARG A N 1
ATOM 2334 C CA . ARG A 1 293 ? 18.600 -17.345 4.258 1.00 65.56 293 ARG A CA 1
ATOM 2335 C C . ARG A 1 293 ? 18.471 -18.107 5.581 1.00 65.56 293 ARG A C 1
ATOM 2337 O O . ARG A 1 293 ? 19.482 -18.555 6.107 1.00 65.56 293 ARG A O 1
ATOM 2344 N N . LEU A 1 294 ? 17.266 -18.220 6.149 1.00 70.12 294 LEU A N 1
ATOM 2345 C CA . LEU A 1 294 ? 17.010 -19.057 7.329 1.00 70.12 294 LEU A CA 1
ATOM 2346 C C . LEU A 1 294 ? 16.712 -20.508 6.941 1.00 70.12 294 LEU A C 1
ATOM 2348 O O . LEU A 1 294 ? 16.957 -21.408 7.740 1.00 70.12 294 LEU A O 1
ATOM 2352 N N . THR A 1 295 ? 16.175 -20.734 5.743 1.00 71.00 295 THR A N 1
ATOM 2353 C CA . THR A 1 295 ? 15.776 -22.060 5.255 1.00 71.00 295 THR A CA 1
ATOM 2354 C C . THR A 1 295 ? 16.787 -22.678 4.294 1.00 71.00 295 THR A C 1
ATOM 2356 O O . THR A 1 295 ? 16.715 -23.882 4.066 1.00 71.00 295 THR A O 1
ATOM 2359 N N . ASN A 1 296 ? 17.720 -21.887 3.745 1.00 70.81 296 ASN A N 1
ATOM 2360 C CA . ASN A 1 296 ? 18.589 -22.248 2.617 1.00 70.81 296 ASN A CA 1
ATOM 2361 C C . AS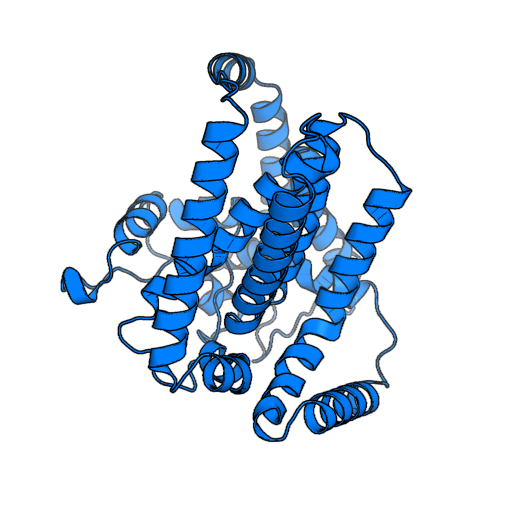N A 1 296 ? 17.811 -22.861 1.436 1.00 70.81 296 ASN A C 1
ATOM 2363 O O . ASN A 1 296 ? 18.341 -23.694 0.703 1.00 70.81 296 ASN A O 1
ATOM 2367 N N . MET A 1 297 ? 16.544 -22.477 1.272 1.00 73.31 297 MET A N 1
ATOM 2368 C CA . MET A 1 297 ? 15.717 -22.875 0.136 1.00 73.31 297 MET A CA 1
ATOM 2369 C C . MET A 1 297 ? 15.616 -21.688 -0.813 1.00 73.31 297 MET A C 1
ATOM 2371 O O . MET A 1 297 ? 15.258 -20.595 -0.379 1.00 73.31 297 MET A O 1
ATOM 2375 N N . GLU A 1 298 ? 15.906 -21.913 -2.089 1.00 71.00 298 GLU A N 1
ATOM 2376 C CA . GLU A 1 298 ? 15.604 -20.953 -3.149 1.00 71.00 298 GLU A CA 1
ATOM 2377 C C . GLU A 1 298 ? 14.121 -21.095 -3.499 1.00 71.00 298 GLU A C 1
ATOM 2379 O O . GLU A 1 298 ? 13.669 -22.176 -3.895 1.00 71.00 298 GLU A O 1
ATOM 2384 N N . PHE A 1 299 ? 13.335 -20.035 -3.294 1.00 70.88 299 PHE A N 1
ATOM 2385 C CA . PHE A 1 299 ? 11.946 -20.037 -3.738 1.00 70.88 299 PHE A CA 1
ATOM 2386 C C . PHE A 1 299 ? 11.879 -19.714 -5.235 1.00 70.88 299 PHE A C 1
ATOM 2388 O O . PHE A 1 299 ? 12.671 -18.909 -5.728 1.00 70.88 299 PHE A O 1
ATOM 2395 N N . PRO A 1 300 ? 10.935 -20.320 -5.977 1.00 74.88 300 PRO A N 1
ATOM 2396 C CA . PRO A 1 300 ? 10.731 -19.968 -7.373 1.00 74.88 300 PRO A CA 1
ATOM 2397 C C . PRO A 1 300 ? 10.305 -18.503 -7.495 1.00 74.88 300 PRO A C 1
ATOM 2399 O O . PRO A 1 300 ? 9.645 -17.950 -6.608 1.00 74.88 300 PRO A O 1
ATOM 2402 N N . GLU A 1 301 ? 10.644 -17.885 -8.626 1.00 75.50 301 GLU A N 1
ATOM 2403 C CA . GLU A 1 301 ? 10.248 -16.511 -8.920 1.00 75.50 301 GLU A CA 1
ATOM 2404 C C . GLU A 1 301 ? 8.723 -16.358 -8.833 1.00 75.50 301 GLU A C 1
ATOM 2406 O O . GLU A 1 301 ? 7.954 -17.248 -9.193 1.00 75.50 301 GLU A O 1
ATOM 2411 N N . THR A 1 302 ? 8.247 -15.233 -8.307 1.00 79.81 302 THR A N 1
ATOM 2412 C CA . THR A 1 302 ? 6.798 -15.020 -8.157 1.00 79.81 302 THR A CA 1
ATOM 2413 C C . THR A 1 302 ? 6.142 -14.703 -9.499 1.00 79.81 302 THR A C 1
ATOM 2415 O O . THR A 1 302 ? 6.775 -14.110 -10.371 1.00 79.81 302 THR A O 1
ATOM 2418 N N . LEU A 1 303 ? 4.835 -14.943 -9.631 1.00 83.81 303 LEU A N 1
ATOM 2419 C CA . LEU A 1 303 ? 4.072 -14.463 -10.795 1.00 83.81 303 LEU A CA 1
ATOM 2420 C C . LEU A 1 303 ? 4.178 -12.952 -11.037 1.00 83.81 303 LEU A C 1
ATOM 2422 O O . LEU A 1 303 ? 4.018 -12.490 -12.160 1.00 83.81 303 LEU A O 1
ATOM 2426 N N . SER A 1 304 ? 4.450 -12.157 -9.998 1.00 81.62 304 SER A N 1
ATOM 2427 C CA . SER A 1 304 ? 4.691 -10.724 -10.181 1.00 81.62 304 SER A CA 1
ATOM 2428 C C . SER A 1 304 ? 5.990 -10.444 -10.932 1.00 81.62 304 SER A C 1
ATOM 2430 O O . SER A 1 304 ? 6.077 -9.417 -11.596 1.00 81.62 304 SER A O 1
ATOM 2432 N N . PHE A 1 305 ? 6.988 -11.317 -10.810 1.00 80.31 305 PHE A N 1
ATOM 2433 C CA . PHE A 1 305 ? 8.254 -11.202 -11.521 1.00 80.31 305 PHE A CA 1
ATOM 2434 C C . PHE A 1 305 ? 8.059 -11.539 -13.001 1.00 80.31 305 PHE A C 1
ATOM 2436 O O . PHE A 1 305 ? 8.287 -10.678 -13.846 1.00 80.31 305 PHE A O 1
ATOM 2443 N N . GLU A 1 306 ? 7.493 -12.714 -13.296 1.00 81.19 306 GLU A N 1
ATOM 2444 C CA . GLU A 1 306 ? 7.178 -13.145 -14.668 1.00 81.19 306 GLU A CA 1
ATOM 2445 C C . GLU A 1 306 ? 6.275 -12.132 -15.389 1.00 81.19 306 GLU A C 1
ATOM 2447 O O . GLU A 1 306 ? 6.552 -11.722 -16.514 1.00 81.19 306 GLU A O 1
ATOM 2452 N N . ASN A 1 3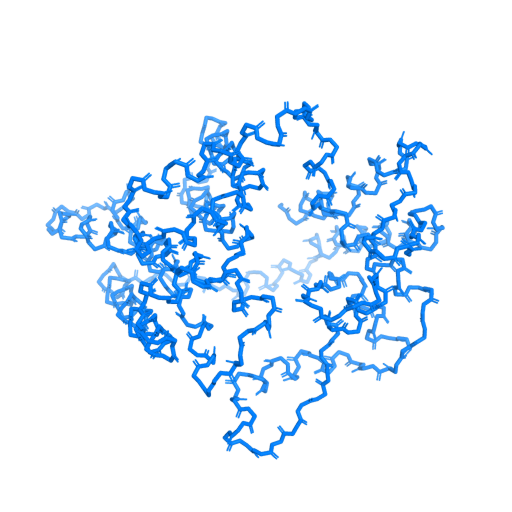07 ? 5.237 -11.635 -14.710 1.00 84.38 307 ASN A N 1
ATOM 2453 C CA . ASN A 1 307 ? 4.351 -10.621 -15.273 1.00 84.38 307 ASN A CA 1
ATOM 2454 C C . ASN A 1 307 ? 5.078 -9.302 -15.583 1.00 84.38 307 ASN A C 1
ATOM 2456 O O . ASN A 1 307 ? 4.770 -8.651 -16.576 1.00 84.38 307 ASN A O 1
ATOM 2460 N N . THR A 1 308 ? 6.054 -8.896 -14.766 1.00 80.44 308 THR A N 1
ATOM 2461 C CA . THR A 1 308 ? 6.837 -7.680 -15.049 1.00 80.44 308 THR A CA 1
ATOM 2462 C C . THR A 1 308 ? 7.733 -7.883 -16.263 1.00 80.44 308 THR A C 1
ATOM 2464 O O . THR A 1 308 ? 7.738 -7.034 -17.155 1.00 80.44 308 THR A O 1
ATOM 2467 N N . ALA A 1 309 ? 8.424 -9.022 -16.330 1.00 81.12 309 ALA A N 1
ATOM 2468 C CA . ALA A 1 309 ? 9.266 -9.376 -17.463 1.00 81.12 309 ALA A CA 1
ATOM 2469 C C . ALA A 1 309 ? 8.459 -9.406 -18.772 1.00 81.12 309 ALA A C 1
ATOM 2471 O O . ALA A 1 309 ? 8.898 -8.847 -19.772 1.00 81.12 309 ALA A O 1
ATOM 2472 N N . ASN A 1 310 ? 7.242 -9.953 -18.749 1.00 78.69 310 ASN A N 1
ATOM 2473 C CA . ASN A 1 310 ? 6.378 -10.032 -19.930 1.00 78.69 310 ASN A CA 1
ATOM 2474 C C . ASN A 1 310 ? 5.798 -8.676 -20.365 1.00 78.69 310 ASN A C 1
ATOM 2476 O O . ASN A 1 310 ? 5.526 -8.478 -21.546 1.00 78.69 310 ASN A O 1
ATOM 2480 N N . ILE A 1 311 ? 5.594 -7.742 -19.431 1.00 75.62 311 ILE A N 1
ATOM 2481 C CA . ILE A 1 311 ? 5.048 -6.412 -19.741 1.00 75.62 311 ILE A CA 1
ATOM 2482 C C . ILE A 1 311 ? 6.160 -5.449 -20.180 1.00 75.62 311 ILE A C 1
ATOM 2484 O O . ILE A 1 311 ? 5.996 -4.722 -21.155 1.00 75.62 311 ILE A O 1
ATOM 2488 N N . ILE A 1 312 ? 7.287 -5.418 -19.463 1.00 72.50 312 ILE A N 1
ATOM 2489 C CA . ILE A 1 312 ? 8.317 -4.369 -19.602 1.00 72.50 312 ILE A CA 1
ATOM 2490 C C . ILE A 1 312 ? 9.635 -4.907 -20.170 1.00 72.50 312 ILE A C 1
ATOM 2492 O O . ILE A 1 312 ? 10.439 -4.140 -20.686 1.00 72.50 312 ILE A O 1
ATOM 2496 N N . GLY A 1 313 ? 9.890 -6.212 -20.085 1.00 68.88 313 GLY A N 1
ATOM 2497 C CA . GLY A 1 313 ? 11.191 -6.780 -20.447 1.00 68.88 313 GLY A CA 1
ATOM 2498 C C . GLY A 1 313 ? 12.301 -6.473 -19.436 1.00 68.88 313 GLY A C 1
ATOM 2499 O O . GLY A 1 313 ? 13.473 -6.678 -19.742 1.00 68.88 313 GLY A O 1
ATOM 2500 N N . SER A 1 314 ? 11.963 -5.981 -18.237 1.00 68.12 314 SER A N 1
ATOM 2501 C CA . SER A 1 314 ? 12.923 -5.727 -17.157 1.00 68.12 314 SER A CA 1
ATOM 2502 C C . SER A 1 314 ? 12.383 -6.148 -15.789 1.00 68.12 314 SER A C 1
ATOM 2504 O O . SER A 1 314 ? 11.176 -6.285 -15.596 1.00 68.12 314 SER A O 1
ATOM 2506 N N . ASN A 1 315 ? 13.302 -6.318 -14.832 1.00 61.25 315 ASN A N 1
ATOM 2507 C CA . ASN A 1 315 ? 13.020 -6.784 -13.469 1.00 61.25 315 ASN A CA 1
ATOM 2508 C C . ASN A 1 315 ? 13.321 -5.719 -12.398 1.00 61.25 315 ASN A C 1
ATOM 2510 O O . ASN A 1 315 ? 13.505 -6.036 -11.225 1.00 61.25 315 ASN A O 1
ATOM 2514 N N . GLU A 1 316 ? 13.389 -4.441 -12.784 1.00 55.59 316 GLU A N 1
ATOM 2515 C CA . GLU A 1 316 ? 13.743 -3.344 -11.865 1.00 55.59 316 GLU A CA 1
ATOM 2516 C C . GLU A 1 316 ? 12.640 -3.026 -10.839 1.00 55.59 316 GLU A C 1
ATOM 2518 O O . GLU A 1 316 ? 12.876 -2.372 -9.819 1.00 55.59 316 GLU A O 1
ATOM 2523 N N . PHE A 1 317 ? 11.408 -3.465 -11.099 1.00 63.22 317 PHE A N 1
ATOM 2524 C CA . PHE A 1 317 ? 10.282 -3.368 -10.176 1.00 63.22 317 PHE A CA 1
ATOM 2525 C C . PHE A 1 317 ? 9.292 -4.509 -10.407 1.00 63.22 317 PHE A C 1
ATOM 2527 O O . PHE A 1 317 ? 9.412 -5.248 -11.367 1.00 63.22 317 PHE A O 1
ATOM 2534 N N . ALA A 1 318 ? 8.311 -4.658 -9.516 1.00 70.56 318 ALA A N 1
ATOM 2535 C CA . ALA A 1 318 ? 7.323 -5.729 -9.590 1.00 70.56 318 ALA A CA 1
ATOM 2536 C C . ALA A 1 318 ? 5.927 -5.171 -9.921 1.00 70.56 318 ALA A C 1
ATOM 2538 O O . ALA A 1 318 ? 5.380 -4.361 -9.161 1.00 70.56 318 ALA A O 1
ATOM 2539 N N . ILE A 1 319 ? 5.348 -5.613 -11.039 1.00 76.31 319 ILE A N 1
ATOM 2540 C CA . ILE A 1 319 ? 3.951 -5.399 -11.427 1.00 76.31 319 ILE A CA 1
ATOM 2541 C C . ILE A 1 319 ? 3.139 -6.635 -11.032 1.00 76.31 319 ILE A C 1
ATOM 2543 O O . ILE A 1 319 ? 3.301 -7.697 -11.639 1.00 76.31 319 ILE A O 1
ATOM 2547 N N . PRO A 1 320 ? 2.226 -6.526 -10.053 1.00 82.19 320 PRO A N 1
ATOM 2548 C CA . PRO A 1 320 ? 1.353 -7.635 -9.710 1.00 82.19 320 PRO A CA 1
ATOM 2549 C C . PRO A 1 320 ? 0.340 -7.890 -10.844 1.00 82.19 320 PRO A C 1
ATOM 2551 O O . PRO A 1 320 ? -0.268 -6.933 -11.324 1.00 82.19 320 PRO A O 1
ATOM 2554 N N . PRO A 1 321 ? 0.078 -9.158 -11.214 1.00 81.12 321 PRO A N 1
ATOM 2555 C CA . PRO A 1 321 ? -0.758 -9.517 -12.368 1.00 81.12 321 PRO A CA 1
ATOM 2556 C C . PRO A 1 321 ? -2.245 -9.134 -12.232 1.00 81.12 321 PRO A C 1
ATOM 2558 O O . PRO A 1 321 ? -2.986 -9.091 -13.209 1.00 81.12 321 PRO A O 1
ATOM 2561 N N . GLY A 1 322 ? -2.725 -8.838 -11.022 1.00 84.56 322 GLY A N 1
ATOM 2562 C CA . GLY A 1 322 ? -4.159 -8.675 -10.767 1.00 84.56 322 GLY A CA 1
ATOM 2563 C C . GLY A 1 32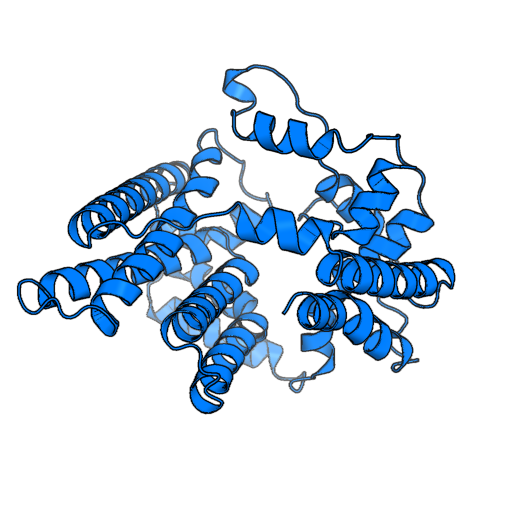2 ? -4.908 -10.014 -10.788 1.00 84.56 322 GLY A C 1
ATOM 2564 O O . GLY A 1 322 ? -4.353 -11.054 -11.113 1.00 84.56 322 GLY A O 1
ATOM 2565 N N . ILE A 1 323 ? -6.181 -10.003 -10.385 1.00 86.75 323 ILE A N 1
ATOM 2566 C CA . ILE A 1 323 ? -6.993 -11.215 -10.161 1.00 86.75 323 ILE A CA 1
ATOM 2567 C C . ILE A 1 323 ? -7.209 -12.023 -11.450 1.00 86.75 323 ILE A C 1
ATOM 2569 O O . ILE A 1 323 ? -7.096 -13.245 -11.416 1.00 86.75 323 ILE A O 1
ATOM 2573 N N . LEU A 1 324 ? -7.536 -11.363 -12.568 1.00 88.12 324 LEU A N 1
ATOM 2574 C CA . LEU A 1 324 ? -7.850 -12.066 -13.818 1.00 88.12 324 LEU A CA 1
ATOM 2575 C C . LEU A 1 324 ? -6.602 -12.690 -14.441 1.00 88.12 324 LEU A C 1
ATOM 2577 O O . LEU A 1 324 ? -6.602 -13.887 -14.720 1.00 88.12 324 LEU A O 1
ATOM 2581 N N . ALA A 1 325 ? -5.527 -11.909 -14.591 1.00 87.69 325 ALA A N 1
ATOM 2582 C CA . ALA A 1 325 ? -4.289 -12.431 -15.153 1.00 87.69 325 ALA A CA 1
ATOM 2583 C C . ALA A 1 325 ? -3.683 -13.498 -14.236 1.00 87.69 325 ALA A C 1
ATOM 2585 O O . ALA A 1 325 ? -3.242 -14.523 -14.729 1.00 87.69 325 ALA A O 1
ATOM 2586 N N . PHE A 1 326 ? -3.750 -13.337 -12.906 1.00 88.56 326 PHE A N 1
ATOM 2587 C CA . PHE A 1 326 ? -3.335 -14.379 -11.958 1.00 88.56 326 PHE A CA 1
ATOM 2588 C C . PHE A 1 326 ? -4.050 -15.718 -12.191 1.00 88.56 326 PHE A C 1
ATOM 2590 O O . PHE A 1 326 ? -3.418 -16.770 -12.107 1.00 88.56 326 PHE A O 1
ATOM 2597 N N . GLY A 1 327 ? -5.350 -15.688 -12.502 1.00 88.00 327 GLY A N 1
ATOM 2598 C CA . GLY A 1 327 ? -6.109 -16.890 -12.847 1.00 88.00 327 GLY A CA 1
ATOM 2599 C C . GLY A 1 327 ? -5.593 -17.569 -14.116 1.00 88.00 327 GLY A C 1
ATOM 2600 O O . GLY A 1 327 ? -5.430 -18.784 -14.122 1.00 88.00 327 GLY A O 1
ATOM 2601 N N . ILE A 1 328 ? -5.282 -16.790 -15.153 1.00 87.94 328 ILE A N 1
ATOM 2602 C CA . ILE A 1 328 ? -4.763 -17.310 -16.428 1.00 87.94 328 ILE A CA 1
ATOM 2603 C C . ILE A 1 328 ? -3.335 -17.826 -16.255 1.00 87.94 328 ILE A C 1
ATOM 2605 O O . ILE A 1 328 ? -3.065 -18.963 -16.618 1.00 87.94 328 ILE A O 1
ATOM 2609 N N . TYR A 1 329 ? -2.458 -17.048 -15.618 1.00 87.25 329 TYR A N 1
ATOM 2610 C CA . TYR A 1 329 ? -1.103 -17.458 -15.240 1.00 87.25 329 TYR A CA 1
ATOM 2611 C C . TYR A 1 329 ? -1.074 -18.763 -14.435 1.00 87.25 329 TYR A C 1
ATOM 2613 O O . TYR A 1 329 ? -0.168 -19.577 -14.570 1.00 87.25 329 TYR A O 1
ATOM 2621 N N . SER A 1 330 ? -2.078 -18.987 -13.588 1.00 86.25 330 SER A N 1
ATOM 2622 C CA . SER A 1 330 ? -2.166 -20.211 -12.788 1.00 86.25 330 SER A CA 1
ATOM 2623 C C . SER A 1 330 ? -2.665 -21.428 -13.576 1.00 86.25 330 SER A C 1
ATOM 2625 O O . SER A 1 330 ? -2.447 -22.553 -13.122 1.00 86.25 330 SER A O 1
ATOM 2627 N N . MET A 1 331 ? -3.362 -21.225 -14.699 1.00 84.62 331 MET A N 1
ATOM 2628 C CA . MET A 1 331 ? -4.079 -22.272 -15.446 1.00 84.62 331 MET A CA 1
ATOM 2629 C C . MET A 1 331 ? -3.522 -22.564 -16.849 1.00 84.62 331 MET A C 1
ATOM 2631 O O . MET A 1 331 ? -4.043 -23.466 -17.503 1.00 84.62 331 MET A O 1
ATOM 2635 N N . SER A 1 332 ? -2.526 -21.811 -17.309 1.00 73.00 332 SER A N 1
ATOM 2636 C CA . SER A 1 332 ? -1.875 -21.959 -18.621 1.00 73.00 332 SER A CA 1
ATOM 2637 C C . SER A 1 332 ? -1.047 -23.217 -18.786 1.00 73.00 332 SER A C 1
ATOM 2639 O O . SER A 1 332 ? -0.362 -23.580 -17.800 1.00 73.00 332 SER A O 1
#

pLDDT: mean 80.66, std 12.43, range [39.75, 97.56]

Foldseek 3Di:
DVLVVLCLQQVVLLVLCVVPPPNCFDPFPPRDGFHLPPPQLVVLSVVVSVCSVCCCPPPVVVVVVVVDDDDDDDLVVLLVLLVVLLVLLVVLLQQLQVVQVGLLSLLLCLVVVLLCVDPDDDSVLSLVSNQSLLVSLLSLCCCLPPNPDPPCSVVSVVSNVSSVVSQVSSLSSNLDLVSVLCSLVSNVVSVCVRVVDDDPVSVCVSVVSSVCSLVLSNLLSNLSNCPVVPPVSSVVSSVVSCVVVPPDDDDPSSVSVVSCLLSLLQSLLVPDDDDAQQLCLVVLVVVVSDPCVVVVDDRDDHPQQVSCCSRRVDRSHGRDNPDSSSVSSNGD